Protein AF-A0A0V0J1Z9-F1 (afdb_monomer_lite)

Secondary structure (DSSP, 8-state):
-PPPHHHHHHHHHHHHT-SSPPPHHHHHHH----EEPSS-TTPEE--SSSTHHHHHHHHHHHHHHHHHHHHTT----SS--HHHHHHHHHHHHHHHHTTT-TTPPEEEEEE-----TT-TTS---HHHHHHHHEEEEEESSHHHHHHHHHHTHHHHHSTTHHHHHHHHHHHHH-HHHHHHHTTTT-S-SB-TTT-PBPHHHHHHHHHS---SS---S----SS------------GGGHHHHHHHHTTS--PPP------

InterPro domains:
  IPR025257 Deubiquitinating enzyme MINDY-3/4, conserved domain [PF13898] (29-222)
  IPR025257 Deubiquitinating enzyme MINDY-3/4, conserved domain [SM01174] (13-260)
  IPR039785 Deubiquitinating enzyme MINDY-3/4 [PTHR12473] (8-231)

Radius of gyration: 19.47 Å; chains: 1; bounding box: 66×46×51 Å

pLDDT: mean 78.3, std 22.42, range [27.67, 98.62]

Foldseek 3Di:
DDDDPLVLLCLLCCAAQNNDDFDQVLVQQQQAFFDADPVDLLATDRDDAACCLLRLLLSLLLVLVQVLCVVVVHPRPPDDPSLVSSLSSLLVLLCLQLVVDPFQKFKFKFFQFDPPPPDPPPPDDPSRSRSVRIDMDIDGDSVRSSVVSSVCSVRNRGTCVSVRSLSRSCVSNDVVQLCVQCPPPDSHQADSPPNHGAPQSSCCSLRSHRHNDDDPDDDDDDPDDDDDDDDDDDDPVCSVVVSVVSSPPPPPDDPDPPDD

Structure (mmCIF, N/CA/C/O backbone):
data_AF-A0A0V0J1Z9-F1
#
_entry.id   AF-A0A0V0J1Z9-F1
#
loop_
_atom_site.group_PDB
_atom_site.id
_atom_site.type_symbol
_atom_site.label_atom_id
_atom_site.label_alt_id
_atom_site.label_comp_id
_atom_site.label_asym_id
_atom_site.label_entity_id
_atom_site.label_seq_id
_atom_site.pdbx_PDB_ins_code
_atom_site.Cartn_x
_atom_site.Cartn_y
_atom_site.Cartn_z
_atom_site.occupancy
_atom_site.B_iso_or_equiv
_atom_site.auth_seq_id
_atom_site.auth_comp_id
_atom_site.auth_asym_id
_atom_site.auth_atom_id
_atom_site.pdbx_PDB_model_num
ATOM 1 N N . MET A 1 1 ? -2.769 -19.237 19.719 1.00 37.09 1 MET A N 1
ATOM 2 C CA . MET A 1 1 ? -4.073 -18.545 19.723 1.00 37.09 1 MET A CA 1
ATOM 3 C C . MET A 1 1 ? -4.123 -17.772 18.422 1.00 37.09 1 MET A C 1
ATOM 5 O O . MET A 1 1 ? -3.456 -16.754 18.320 1.00 37.09 1 MET A O 1
ATOM 9 N N . GLU A 1 2 ? -4.751 -18.341 17.395 1.00 49.06 2 GLU A N 1
ATOM 10 C CA . GLU A 1 2 ? -4.859 -17.700 16.080 1.00 49.06 2 GLU A CA 1
ATOM 11 C C . GLU A 1 2 ? -5.760 -16.470 16.215 1.00 49.06 2 GLU A C 1
ATOM 13 O O . GLU A 1 2 ? -6.913 -16.573 16.637 1.00 49.06 2 GLU A O 1
ATOM 18 N N . ILE A 1 3 ? -5.218 -15.286 15.934 1.00 64.75 3 ILE A N 1
ATOM 19 C CA . ILE A 1 3 ? -6.015 -14.063 15.870 1.00 64.75 3 ILE A CA 1
ATOM 20 C C . ILE A 1 3 ? -6.816 -14.136 14.566 1.00 64.75 3 ILE A C 1
ATOM 22 O O . ILE A 1 3 ? -6.236 -14.283 13.493 1.00 64.75 3 ILE A O 1
ATOM 26 N N . SER A 1 4 ? -8.146 -14.045 14.652 1.00 81.81 4 SER A N 1
ATOM 27 C CA . SER A 1 4 ? -9.016 -14.032 13.469 1.00 81.81 4 SER A CA 1
ATOM 28 C C . SER A 1 4 ? -8.632 -12.891 12.518 1.00 81.81 4 SER A C 1
ATOM 30 O O . SER A 1 4 ? -8.384 -11.768 12.966 1.00 81.81 4 SER A O 1
ATOM 32 N N . ALA A 1 5 ? -8.676 -13.141 11.205 1.00 81.19 5 ALA A N 1
ATOM 33 C CA . ALA A 1 5 ? -8.427 -12.131 10.174 1.00 81.19 5 ALA A CA 1
ATOM 34 C C . ALA A 1 5 ? -9.285 -10.864 10.364 1.00 81.19 5 ALA A C 1
ATOM 36 O O . ALA A 1 5 ? -8.814 -9.755 10.130 1.00 81.19 5 ALA A O 1
ATOM 37 N N . SER A 1 6 ? -10.514 -11.006 10.874 1.00 85.38 6 SER A N 1
ATOM 38 C CA . SER A 1 6 ? -11.395 -9.872 11.179 1.00 85.38 6 SER A CA 1
ATOM 39 C C . SER A 1 6 ? -10.838 -8.947 12.268 1.00 85.38 6 SER A C 1
ATOM 41 O O . SER A 1 6 ? -10.970 -7.730 12.169 1.00 85.38 6 SER A O 1
ATOM 43 N N . VAL A 1 7 ? -10.191 -9.507 13.293 1.00 90.19 7 VAL A N 1
ATOM 44 C CA . VAL A 1 7 ? -9.580 -8.742 14.392 1.00 90.19 7 VAL A CA 1
ATOM 45 C C . VAL A 1 7 ? -8.318 -8.034 13.901 1.00 90.19 7 VAL A C 1
ATOM 47 O O . VAL A 1 7 ? -8.108 -6.864 14.213 1.00 90.19 7 VAL A O 1
ATOM 50 N N . LEU A 1 8 ? -7.516 -8.701 13.063 1.00 92.75 8 LEU A N 1
ATOM 51 C CA . LEU A 1 8 ? -6.353 -8.076 12.425 1.00 92.75 8 LEU A CA 1
ATOM 52 C C . LEU A 1 8 ? -6.766 -6.871 11.576 1.00 92.75 8 LEU A C 1
ATOM 54 O O . LEU A 1 8 ? -6.185 -5.798 11.716 1.00 92.75 8 LEU A O 1
ATOM 58 N N . VAL A 1 9 ? -7.811 -7.011 10.756 1.00 94.81 9 VAL A N 1
ATOM 59 C CA . VAL A 1 9 ? -8.329 -5.907 9.934 1.00 94.81 9 VAL A CA 1
ATOM 60 C C . VAL A 1 9 ? -8.828 -4.746 10.798 1.00 94.81 9 VAL A C 1
ATOM 62 O O . VAL A 1 9 ? -8.570 -3.594 10.460 1.00 94.81 9 VAL A O 1
ATOM 65 N N . GLN A 1 10 ? -9.468 -5.005 11.942 1.00 94.31 10 GLN A N 1
ATOM 66 C CA . GLN A 1 10 ? -9.861 -3.944 12.880 1.00 94.31 10 GLN A CA 1
ATOM 67 C C . GLN A 1 10 ? -8.652 -3.183 13.443 1.00 94.31 10 GLN A C 1
ATOM 69 O O . GLN A 1 10 ? -8.675 -1.952 13.490 1.00 94.31 10 GLN A O 1
ATOM 74 N N . HIS A 1 11 ? -7.583 -3.885 13.828 1.00 95.19 11 HIS A N 1
ATOM 75 C CA . HIS A 1 11 ? -6.356 -3.247 14.312 1.00 95.19 11 HIS A CA 1
ATOM 76 C C . HIS A 1 11 ? -5.656 -2.435 13.216 1.00 95.19 11 HIS A C 1
ATOM 78 O O . HIS A 1 11 ? -5.247 -1.302 13.470 1.00 95.19 11 HIS A O 1
ATOM 84 N N . ILE A 1 12 ? -5.574 -2.971 11.992 1.00 96.94 12 ILE A N 1
ATOM 85 C CA . ILE A 1 12 ? -5.038 -2.240 10.835 1.00 96.94 12 ILE A CA 1
ATOM 86 C C . ILE A 1 12 ? -5.874 -0.984 10.585 1.00 96.94 12 ILE A C 1
ATOM 88 O O . ILE A 1 12 ? -5.319 0.106 10.485 1.00 96.94 12 ILE A O 1
ATOM 92 N N . ASN A 1 13 ? -7.204 -1.105 10.553 1.00 97.06 13 ASN A N 1
ATOM 93 C CA . ASN A 1 13 ? -8.100 0.029 10.339 1.00 97.06 13 ASN A CA 1
ATOM 94 C C . ASN A 1 13 ? -7.904 1.114 11.402 1.00 97.06 13 ASN A C 1
ATOM 96 O O . ASN A 1 13 ? -7.812 2.287 11.049 1.00 97.06 13 ASN A O 1
ATOM 100 N N . SER A 1 14 ? -7.765 0.730 12.675 1.00 95.56 14 SER A N 1
ATOM 101 C CA . SER A 1 14 ? -7.499 1.680 13.758 1.00 95.56 14 SER A CA 1
ATOM 102 C C . SER A 1 14 ? -6.188 2.438 13.570 1.00 95.56 14 SER A C 1
ATOM 104 O O . SER A 1 14 ? -6.115 3.606 13.939 1.00 95.56 14 SER A O 1
ATOM 106 N N . LEU A 1 15 ? -5.158 1.787 13.030 1.00 96.38 15 LEU A N 1
ATOM 107 C CA . LEU A 1 15 ? -3.849 2.395 12.797 1.00 96.38 15 LEU A CA 1
ATOM 108 C C . LEU A 1 15 ? -3.839 3.274 11.540 1.00 96.38 15 LEU A C 1
ATOM 110 O O . LEU A 1 15 ? -3.191 4.318 11.506 1.00 96.38 15 LEU A O 1
ATOM 114 N N . VAL A 1 16 ? -4.555 2.856 10.497 1.00 97.50 16 VAL A N 1
ATOM 115 C CA . VAL A 1 16 ? -4.600 3.552 9.209 1.00 97.50 16 VAL A CA 1
ATOM 116 C C . VAL A 1 16 ? -5.538 4.756 9.266 1.00 97.50 16 VAL A C 1
ATOM 118 O O . VAL A 1 16 ? -5.126 5.858 8.913 1.00 97.50 16 VAL A O 1
ATOM 121 N N . TRP A 1 17 ? -6.768 4.555 9.737 1.00 96.62 17 TRP A N 1
ATOM 122 C CA . TRP A 1 17 ? -7.870 5.521 9.648 1.00 96.62 17 TRP A CA 1
ATOM 123 C C . TRP A 1 17 ? -8.290 6.115 10.997 1.00 96.62 17 TRP A C 1
ATOM 125 O O . TRP A 1 17 ? -9.019 7.105 11.024 1.00 96.62 17 TRP A O 1
ATOM 135 N N . GLY A 1 18 ? -7.853 5.523 12.112 1.00 94.00 18 GLY A N 1
ATOM 136 C CA . GLY A 1 18 ? -8.346 5.844 13.452 1.00 94.00 18 GLY A CA 1
ATOM 137 C C . GLY A 1 18 ? -9.512 4.950 13.885 1.00 94.00 18 GLY A C 1
ATOM 138 O O . GLY A 1 18 ? -9.887 3.998 13.208 1.00 94.00 18 GLY A O 1
ATOM 139 N N . THR A 1 19 ? -10.095 5.238 15.049 1.00 88.06 19 THR A N 1
ATOM 140 C CA . THR A 1 19 ? -11.107 4.375 15.694 1.00 88.06 19 THR A CA 1
ATOM 141 C C . THR A 1 19 ? -12.488 4.388 15.027 1.00 88.06 19 THR A C 1
ATOM 143 O O . THR A 1 19 ? -13.355 3.607 15.417 1.00 88.06 19 THR A O 1
ATOM 146 N N . GLY A 1 20 ? -12.713 5.265 14.047 1.00 88.12 20 GLY A N 1
ATOM 147 C CA . GLY A 1 20 ? -13.983 5.417 13.337 1.00 88.12 20 GLY A CA 1
ATOM 148 C C . GLY A 1 20 ? -13.899 5.038 11.860 1.00 88.12 20 GLY A C 1
ATOM 149 O O . GLY A 1 20 ? -12.823 4.821 11.308 1.00 88.12 20 GLY A O 1
ATOM 150 N N . THR A 1 21 ? -15.057 4.995 11.199 1.00 91.81 21 THR A N 1
ATOM 151 C CA . THR A 1 21 ? -15.126 4.880 9.738 1.00 91.81 21 THR A CA 1
ATOM 152 C C . THR A 1 21 ? -14.483 6.119 9.101 1.00 91.81 21 THR A C 1
ATOM 154 O O . THR A 1 21 ? -14.838 7.238 9.488 1.00 91.81 21 THR A O 1
ATOM 157 N N . PRO A 1 22 ? -13.552 5.962 8.141 1.00 95.75 22 PRO A N 1
ATOM 158 C CA . PRO A 1 22 ? -12.959 7.101 7.457 1.00 95.75 22 PRO A CA 1
ATOM 159 C C . PRO A 1 22 ? -14.021 7.875 6.680 1.00 95.75 22 PRO A C 1
ATOM 161 O O . PRO A 1 22 ? -15.013 7.313 6.214 1.00 95.75 22 PRO A O 1
ATOM 164 N N . ARG A 1 23 ? -13.785 9.174 6.485 1.00 95.56 23 ARG A N 1
ATOM 165 C CA . ARG A 1 23 ? -14.616 9.964 5.575 1.00 95.56 23 ARG A CA 1
ATOM 166 C C . ARG A 1 23 ? -14.561 9.365 4.171 1.00 95.56 23 ARG A C 1
ATOM 168 O O . ARG A 1 23 ? -13.476 9.052 3.680 1.00 95.56 23 ARG A O 1
ATOM 175 N N . GLU A 1 24 ? -15.714 9.260 3.519 1.00 95.31 24 GLU A N 1
ATOM 176 C CA . GLU A 1 24 ? -15.828 8.616 2.206 1.00 95.31 24 GLU A CA 1
ATOM 177 C C . GLU A 1 24 ? -14.954 9.286 1.140 1.00 95.31 24 GLU A C 1
ATOM 179 O O . GLU A 1 24 ? -14.330 8.593 0.343 1.00 95.31 24 GLU A O 1
ATOM 184 N N . ASP A 1 25 ? -14.829 10.618 1.167 1.00 95.19 25 ASP A N 1
ATOM 185 C CA . ASP A 1 25 ? -13.985 11.362 0.228 1.00 95.19 25 ASP A CA 1
ATOM 186 C C . ASP A 1 25 ? -12.492 11.059 0.412 1.00 95.19 25 ASP A C 1
ATOM 188 O O . ASP A 1 25 ? -11.752 10.949 -0.565 1.00 95.19 25 ASP A O 1
ATOM 192 N N . ILE A 1 26 ? -12.042 10.883 1.657 1.00 96.44 26 ILE A N 1
ATOM 193 C CA . ILE A 1 26 ? -10.667 10.474 1.961 1.00 96.44 26 ILE A CA 1
ATOM 194 C C . ILE A 1 26 ? -10.455 9.017 1.560 1.00 96.44 26 ILE A C 1
ATOM 196 O O . ILE A 1 26 ? -9.464 8.712 0.902 1.00 96.44 26 ILE A O 1
ATOM 200 N N . PHE A 1 27 ? -11.380 8.128 1.912 1.00 97.50 27 PHE A N 1
ATOM 201 C CA . PHE A 1 27 ? -11.282 6.714 1.570 1.00 97.50 27 PHE A CA 1
ATOM 202 C C . PHE A 1 27 ? -11.214 6.500 0.050 1.00 97.50 27 PHE A C 1
ATOM 204 O O . PHE A 1 27 ? -10.306 5.821 -0.434 1.00 97.50 27 PHE A O 1
ATOM 211 N N . ALA A 1 28 ? -12.088 7.159 -0.717 1.00 96.19 28 ALA A N 1
ATOM 212 C CA . ALA A 1 28 ? -12.133 7.069 -2.177 1.00 96.1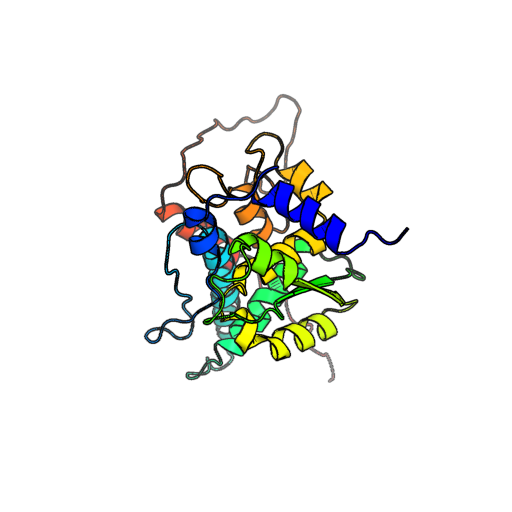9 28 ALA A CA 1
ATOM 213 C C . ALA A 1 28 ? -10.791 7.430 -2.839 1.00 96.19 28 ALA A C 1
ATOM 215 O O . ALA A 1 28 ? -10.368 6.767 -3.784 1.00 96.19 28 ALA A O 1
ATOM 216 N N . ARG A 1 29 ? -10.070 8.424 -2.302 1.00 95.44 29 ARG A N 1
ATOM 217 C CA . ARG A 1 29 ? -8.749 8.841 -2.808 1.00 95.44 29 ARG A CA 1
ATOM 218 C C . ARG A 1 29 ? -7.683 7.746 -2.707 1.00 95.44 29 ARG A C 1
ATOM 220 O O . ARG A 1 29 ? -6.748 7.708 -3.502 1.00 95.44 29 ARG A O 1
ATOM 227 N N . TRP A 1 30 ? -7.822 6.847 -1.738 1.00 97.38 30 TRP A N 1
ATOM 228 C CA . TRP A 1 30 ? -6.910 5.724 -1.517 1.00 97.38 30 TRP A CA 1
ATOM 229 C C . TRP A 1 30 ? -7.345 4.438 -2.228 1.00 97.38 30 TRP A C 1
ATOM 231 O O . TRP A 1 30 ? -6.575 3.485 -2.276 1.00 97.38 30 TRP A O 1
ATOM 241 N N . CYS A 1 31 ? -8.536 4.410 -2.830 1.00 96.69 31 CYS A N 1
ATOM 242 C CA . CYS A 1 31 ? -9.069 3.233 -3.517 1.00 96.69 31 CYS A CA 1
ATOM 243 C C . CYS A 1 31 ? -8.440 2.974 -4.894 1.00 96.69 31 CYS A C 1
ATOM 245 O O . CYS A 1 31 ? -8.826 2.007 -5.541 1.00 96.69 31 CYS A O 1
ATOM 247 N N . GLN A 1 32 ? -7.497 3.793 -5.373 1.00 94.19 32 GLN A N 1
ATOM 248 C CA . GLN A 1 32 ? -6.809 3.517 -6.638 1.00 94.19 32 GLN A CA 1
ATOM 249 C C . GLN A 1 32 ? -5.893 2.282 -6.545 1.00 94.19 32 GLN A C 1
ATOM 251 O O . GLN A 1 32 ? -5.420 1.914 -5.473 1.00 94.19 32 GLN A O 1
ATOM 256 N N . GLY A 1 33 ? -5.615 1.660 -7.689 1.00 96.31 33 GLY A N 1
ATOM 257 C CA . GLY A 1 33 ? -4.543 0.675 -7.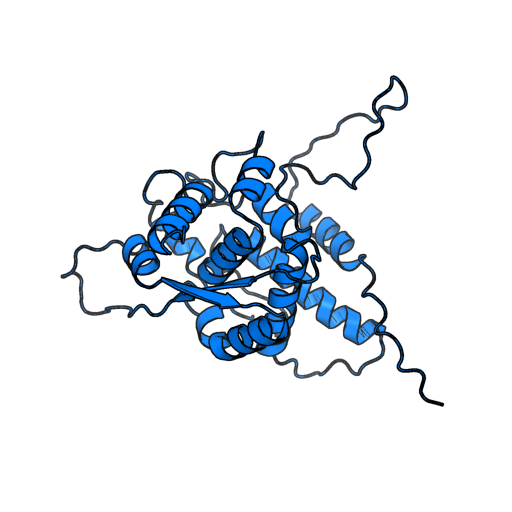830 1.00 96.31 33 GLY A CA 1
ATOM 258 C C . GLY A 1 33 ? -3.227 1.310 -8.272 1.00 96.31 33 GLY A C 1
ATOM 259 O O . GLY A 1 33 ? -3.104 2.536 -8.389 1.00 96.31 33 GLY A O 1
ATOM 260 N N . PHE A 1 34 ? -2.247 0.464 -8.578 1.00 96.56 34 PHE A N 1
ATOM 261 C CA . PHE A 1 34 ? -1.013 0.883 -9.245 1.00 96.56 34 PHE A CA 1
ATOM 262 C C . PHE A 1 34 ? -1.229 0.946 -10.758 1.00 96.56 34 PHE A C 1
ATOM 264 O O . PHE A 1 34 ? -1.134 -0.060 -11.455 1.00 96.56 34 PHE A O 1
ATOM 271 N N . ARG A 1 35 ? -1.546 2.133 -11.281 1.00 92.31 35 ARG A N 1
ATOM 272 C CA . ARG A 1 35 ? -1.714 2.352 -12.724 1.00 92.31 35 ARG A CA 1
ATOM 273 C C . ARG A 1 35 ? -0.463 2.968 -13.327 1.00 92.31 35 ARG A C 1
ATOM 275 O O . ARG A 1 35 ? 0.064 3.927 -12.776 1.00 92.31 35 ARG A O 1
ATOM 282 N N . PHE A 1 36 ? -0.022 2.444 -14.463 1.00 89.56 36 PHE A N 1
ATOM 283 C CA . PHE A 1 36 ? 1.093 3.007 -15.219 1.00 89.56 36 PHE A CA 1
ATOM 284 C C . PHE A 1 36 ? 0.623 4.069 -16.213 1.00 89.56 36 PHE A C 1
ATOM 286 O O . PHE A 1 36 ? -0.491 4.011 -16.736 1.00 89.56 36 PHE A O 1
ATOM 293 N N . SER A 1 37 ? 1.498 5.033 -16.480 1.00 87.12 37 SER A N 1
ATOM 294 C CA . SER A 1 37 ? 1.303 6.056 -17.500 1.00 87.12 37 SER A CA 1
ATOM 295 C C . SER A 1 37 ? 1.390 5.452 -18.896 1.00 87.12 37 SER A C 1
ATOM 297 O O . SER A 1 37 ? 2.315 4.705 -19.206 1.00 87.12 37 SER A O 1
ATOM 299 N N . SER A 1 38 ? 0.488 5.862 -19.788 1.00 83.69 38 SER A N 1
ATOM 300 C CA . SER A 1 38 ? 0.564 5.507 -21.210 1.00 83.69 38 SER A CA 1
ATOM 301 C C . SER A 1 38 ? 1.728 6.184 -21.945 1.00 83.69 38 SER A C 1
ATOM 303 O O . SER A 1 38 ? 2.024 5.819 -23.077 1.00 83.69 38 SER A O 1
ATOM 305 N N . LEU A 1 39 ? 2.344 7.209 -21.343 1.00 81.25 39 LEU A N 1
ATOM 306 C CA . LEU A 1 39 ? 3.440 7.982 -21.941 1.00 81.25 39 LEU A CA 1
ATOM 307 C C . LEU A 1 39 ? 4.825 7.526 -21.471 1.00 81.25 39 LEU A C 1
ATOM 309 O O . LEU A 1 39 ? 5.806 7.767 -22.163 1.00 81.25 39 LEU A O 1
ATOM 313 N N . GLU A 1 40 ? 4.905 6.913 -20.291 1.00 83.56 40 GLU A N 1
ATOM 314 C CA . GLU A 1 40 ? 6.152 6.463 -19.673 1.00 83.56 40 GLU A CA 1
ATOM 315 C C . GLU A 1 40 ? 5.871 5.139 -18.938 1.00 83.56 40 GLU A C 1
ATOM 317 O O . GLU A 1 40 ? 5.343 5.173 -17.824 1.00 83.56 40 GLU A O 1
ATOM 322 N N . PRO A 1 41 ? 6.194 3.976 -19.539 1.00 82.81 41 PRO A N 1
ATOM 323 C CA . PRO A 1 41 ? 5.850 2.649 -19.008 1.00 82.81 41 PRO A CA 1
ATOM 324 C C . PRO A 1 41 ? 6.479 2.306 -17.652 1.00 82.81 41 PRO A C 1
ATOM 326 O O . PRO A 1 41 ? 6.107 1.309 -17.035 1.00 82.81 41 PRO A O 1
ATOM 329 N N . THR A 1 42 ? 7.430 3.115 -17.177 1.00 85.75 42 THR A N 1
ATOM 330 C CA . THR A 1 42 ? 8.047 2.985 -15.849 1.00 85.75 42 THR A CA 1
ATOM 331 C C . THR A 1 42 ? 7.442 3.925 -14.801 1.00 85.75 42 THR A C 1
ATOM 333 O O . THR A 1 42 ? 7.815 3.855 -13.628 1.00 85.75 42 THR A O 1
ATOM 336 N N . ALA A 1 43 ? 6.514 4.806 -15.191 1.00 88.06 43 ALA A N 1
ATOM 337 C CA . ALA A 1 43 ? 5.916 5.808 -14.315 1.00 88.06 43 ALA A CA 1
ATOM 338 C C . ALA A 1 43 ? 4.521 5.395 -13.832 1.00 88.06 43 ALA A C 1
ATOM 340 O O . ALA A 1 43 ? 3.622 5.131 -14.629 1.00 88.06 43 ALA A O 1
ATOM 341 N N . LEU A 1 44 ? 4.323 5.426 -12.518 1.00 90.94 44 LEU A N 1
ATOM 342 C CA . LEU A 1 44 ? 3.036 5.272 -11.859 1.00 90.94 44 LEU A CA 1
ATOM 343 C C . LEU A 1 44 ? 2.250 6.586 -11.871 1.00 90.94 44 LEU A C 1
ATOM 345 O O . LEU A 1 44 ? 2.785 7.672 -11.635 1.00 90.94 44 LEU A O 1
ATOM 349 N N . CYS A 1 45 ? 0.947 6.472 -12.093 1.00 90.44 45 CYS A N 1
ATOM 350 C CA . CYS A 1 45 ? -0.003 7.566 -12.026 1.00 90.44 45 CYS A CA 1
ATOM 351 C C . CYS A 1 45 ? -0.612 7.681 -10.627 1.00 90.44 45 CYS A C 1
ATOM 353 O O . CYS A 1 45 ? -1.017 6.700 -10.000 1.00 90.44 45 CYS A O 1
ATOM 355 N N . GLN A 1 46 ? -0.741 8.922 -10.172 1.00 88.06 46 GLN A N 1
ATOM 356 C CA . GLN A 1 46 ? -1.547 9.274 -9.017 1.00 88.06 46 GLN A CA 1
ATOM 357 C C . GLN A 1 46 ? -2.761 10.063 -9.499 1.00 88.06 46 GLN A C 1
ATOM 359 O O . GLN A 1 46 ? -2.608 11.081 -10.172 1.00 88.06 46 GLN A O 1
ATOM 364 N N . GLU A 1 47 ? -3.957 9.606 -9.146 1.00 86.75 47 GLU A N 1
ATOM 365 C CA . GLU A 1 47 ? -5.203 10.214 -9.625 1.00 86.75 47 GLU A CA 1
ATOM 366 C C . GLU A 1 47 ? -5.683 11.330 -8.715 1.00 86.75 47 GLU A C 1
ATOM 368 O O . GLU A 1 47 ? -6.183 12.358 -9.167 1.00 86.75 47 GLU A O 1
ATOM 373 N N . THR A 1 48 ? -5.511 11.131 -7.412 1.00 85.06 48 THR A N 1
ATOM 374 C CA . THR A 1 48 ? -5.958 12.065 -6.385 1.00 85.06 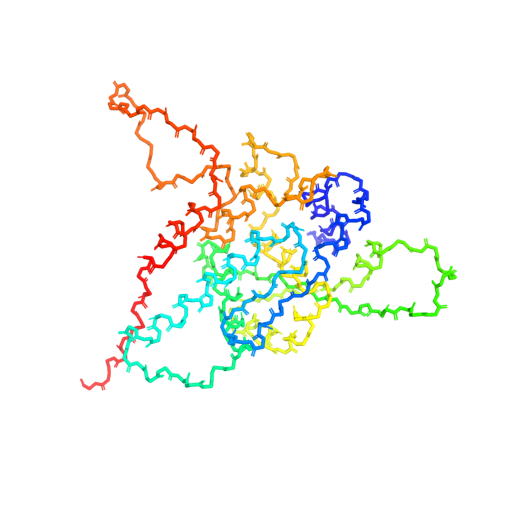48 THR A CA 1
ATOM 375 C C . THR A 1 48 ? -4.887 12.229 -5.316 1.00 85.06 48 THR A C 1
ATOM 377 O O . THR A 1 48 ? -3.976 11.413 -5.184 1.00 85.06 48 THR A O 1
ATOM 380 N N . SER A 1 49 ? -4.931 13.319 -4.551 1.00 85.31 49 SER A N 1
ATOM 381 C CA . SER A 1 49 ? -4.013 13.523 -3.422 1.00 85.31 49 SER A CA 1
ATOM 382 C C . SER A 1 49 ? -4.195 12.424 -2.362 1.00 85.31 49 SER A C 1
ATOM 384 O O . SER A 1 49 ? -5.272 11.861 -2.240 1.00 85.31 49 SER A O 1
ATOM 386 N N . GLY A 1 50 ? -3.202 12.139 -1.516 1.00 88.94 50 GLY A N 1
ATOM 387 C CA . GLY A 1 50 ? -3.344 11.173 -0.409 1.00 88.94 50 GLY A CA 1
ATOM 388 C C . GLY A 1 50 ? -2.332 10.032 -0.458 1.00 88.94 50 GLY A C 1
ATOM 389 O O . GLY A 1 50 ? -1.354 10.102 0.288 1.00 88.94 50 GLY A O 1
ATOM 390 N N . PRO A 1 51 ? -2.478 9.048 -1.367 1.00 92.38 51 PRO A N 1
ATOM 391 C CA . PRO A 1 51 ? -1.605 7.872 -1.437 1.00 92.38 51 PRO A CA 1
ATOM 392 C C . PRO A 1 51 ? -0.202 8.155 -2.007 1.00 92.38 51 PRO A C 1
ATOM 394 O O . PRO A 1 51 ? 0.544 7.226 -2.315 1.00 92.38 51 PRO A O 1
ATOM 397 N N . CYS A 1 52 ? 0.190 9.427 -2.148 1.00 89.00 52 CYS A N 1
ATOM 398 C CA . CYS A 1 52 ? 1.452 9.835 -2.767 1.00 89.00 52 CYS A CA 1
ATOM 399 C C . CYS A 1 52 ? 2.681 9.202 -2.108 1.00 89.00 52 CYS A C 1
ATOM 401 O O . CYS A 1 52 ? 3.628 8.875 -2.812 1.00 89.00 52 CYS A O 1
ATOM 403 N N . ALA A 1 53 ? 2.669 8.990 -0.788 1.00 89.69 53 ALA A N 1
ATOM 404 C CA . ALA A 1 53 ? 3.771 8.334 -0.090 1.00 89.69 53 ALA A CA 1
ATOM 405 C C . ALA A 1 53 ? 3.968 6.885 -0.557 1.00 89.69 53 ALA A C 1
ATOM 407 O O . ALA A 1 53 ? 5.098 6.471 -0.806 1.00 89.69 53 ALA A O 1
ATOM 408 N N . VAL A 1 54 ? 2.870 6.140 -0.727 1.00 95.81 54 VAL A N 1
ATOM 409 C CA . VAL A 1 54 ? 2.906 4.749 -1.196 1.00 95.81 54 VAL A CA 1
ATOM 410 C C . VAL A 1 54 ? 3.360 4.696 -2.649 1.00 95.81 54 VAL A C 1
ATOM 412 O O . VAL A 1 54 ? 4.296 3.975 -2.980 1.00 95.81 54 VAL A O 1
ATOM 415 N N . ILE A 1 55 ? 2.758 5.524 -3.506 1.00 93.75 55 ILE A N 1
ATOM 416 C CA . ILE A 1 55 ? 3.094 5.587 -4.934 1.00 93.75 55 ILE A CA 1
ATOM 417 C C . ILE A 1 55 ? 4.554 6.002 -5.129 1.00 93.75 55 ILE A C 1
ATOM 419 O O . ILE A 1 55 ? 5.260 5.386 -5.918 1.00 93.75 55 ILE A O 1
ATOM 423 N N . ALA A 1 56 ? 5.034 7.006 -4.391 1.00 91.12 56 ALA A N 1
ATOM 424 C CA . ALA A 1 56 ? 6.414 7.469 -4.487 1.00 91.12 56 ALA A CA 1
ATOM 425 C C . ALA A 1 56 ? 7.422 6.405 -4.031 1.00 91.12 56 ALA A C 1
ATOM 427 O O . ALA A 1 56 ? 8.474 6.274 -4.657 1.00 91.12 56 ALA A O 1
ATOM 428 N N . ALA A 1 57 ? 7.115 5.641 -2.977 1.00 93.88 57 ALA A N 1
ATOM 429 C CA . ALA A 1 57 ? 7.976 4.555 -2.516 1.00 93.88 57 ALA A CA 1
ATOM 430 C C . ALA A 1 57 ? 8.076 3.432 -3.562 1.00 93.88 57 ALA A C 1
ATOM 432 O O . ALA A 1 57 ? 9.183 3.036 -3.928 1.00 93.88 57 ALA A O 1
ATOM 433 N N . VAL A 1 58 ? 6.942 2.992 -4.118 1.00 96.12 58 VAL A N 1
ATOM 434 C CA . VAL A 1 58 ? 6.924 1.976 -5.186 1.00 96.12 58 VAL A CA 1
ATOM 435 C C . VAL A 1 58 ? 7.606 2.498 -6.453 1.00 96.12 58 VAL A C 1
ATOM 437 O O . VAL A 1 58 ? 8.428 1.803 -7.040 1.00 96.12 58 VAL A O 1
ATOM 440 N N . GLN A 1 59 ? 7.367 3.754 -6.837 1.00 93.81 59 GLN A N 1
ATOM 441 C CA . GLN A 1 59 ? 8.038 4.391 -7.972 1.00 93.81 59 GLN A CA 1
ATOM 442 C C . GLN A 1 59 ? 9.565 4.426 -7.810 1.00 93.81 59 GLN A C 1
ATOM 444 O O . GLN A 1 59 ? 10.300 4.296 -8.793 1.00 93.81 59 GLN A O 1
ATOM 449 N N . ALA A 1 60 ? 10.054 4.624 -6.583 1.00 88.56 60 ALA A N 1
ATOM 450 C CA . ALA A 1 60 ? 11.481 4.603 -6.283 1.00 88.56 60 ALA A CA 1
ATOM 451 C C . ALA A 1 60 ? 12.081 3.205 -6.417 1.00 88.56 60 ALA A C 1
ATOM 453 O O . ALA A 1 60 ? 13.181 3.080 -6.958 1.00 88.56 60 ALA A O 1
ATOM 454 N N . ALA A 1 61 ? 11.349 2.172 -5.999 1.00 90.31 61 ALA A N 1
ATOM 455 C CA . ALA A 1 61 ? 11.746 0.786 -6.209 1.00 90.31 61 ALA A CA 1
ATOM 456 C C . ALA A 1 61 ? 11.785 0.418 -7.703 1.00 90.31 61 ALA A C 1
ATOM 458 O O . ALA A 1 61 ? 12.806 -0.088 -8.167 1.00 90.31 61 ALA A O 1
ATOM 459 N N . ILE A 1 62 ? 10.774 0.819 -8.486 1.00 90.38 62 ILE A N 1
ATOM 460 C CA . ILE A 1 62 ? 10.749 0.612 -9.949 1.00 90.38 62 ILE A CA 1
ATOM 461 C C . ILE A 1 62 ? 11.989 1.226 -10.602 1.00 90.38 62 ILE A C 1
ATOM 463 O O . ILE A 1 62 ? 12.683 0.593 -11.397 1.00 90.38 62 ILE A O 1
ATOM 467 N N . LEU A 1 63 ? 12.296 2.477 -10.262 1.00 88.50 63 LEU A N 1
ATOM 468 C CA . LEU A 1 63 ? 13.422 3.182 -10.867 1.00 88.50 63 LEU A CA 1
ATOM 469 C C . LEU A 1 63 ? 14.773 2.617 -10.425 1.00 88.50 63 LEU A C 1
ATOM 471 O O . LEU A 1 63 ? 15.708 2.614 -11.226 1.00 88.50 63 LEU A O 1
ATOM 475 N N . ARG A 1 64 ? 14.892 2.102 -9.198 1.00 84.69 64 ARG A N 1
ATOM 476 C CA . ARG A 1 64 ? 16.088 1.365 -8.780 1.00 84.69 64 ARG A CA 1
ATOM 477 C C . ARG A 1 64 ? 16.269 0.095 -9.605 1.00 84.69 64 ARG A C 1
ATOM 479 O O . ARG A 1 64 ? 17.382 -0.120 -10.078 1.00 84.69 64 ARG A O 1
ATOM 486 N N . GLU A 1 65 ? 15.216 -0.688 -9.821 1.00 83.50 65 GLU A N 1
ATOM 487 C CA . GLU A 1 65 ? 15.283 -1.918 -10.621 1.00 83.50 65 GLU A CA 1
ATOM 488 C C . GLU A 1 65 ? 15.771 -1.618 -12.049 1.00 83.50 65 GLU A C 1
ATOM 490 O O . GLU A 1 65 ? 16.762 -2.183 -12.525 1.00 83.50 65 GLU A O 1
ATOM 495 N N . VAL A 1 66 ? 15.172 -0.613 -12.696 1.00 82.75 66 VAL A N 1
ATOM 496 C CA . VAL A 1 66 ? 15.582 -0.145 -14.031 1.00 82.75 66 VAL A CA 1
ATOM 497 C C . VAL A 1 66 ? 17.049 0.317 -14.048 1.00 82.75 66 VAL A C 1
ATOM 499 O O . VAL A 1 66 ? 17.816 -0.028 -14.954 1.00 82.75 66 VAL A O 1
ATOM 502 N N . LEU A 1 67 ? 17.476 1.091 -13.045 1.00 81.75 67 LEU A N 1
ATOM 503 C CA . LEU A 1 67 ? 18.843 1.616 -12.967 1.00 81.75 67 LEU A CA 1
ATOM 504 C C . LEU A 1 67 ? 19.882 0.541 -12.627 1.00 81.75 67 LEU A C 1
ATOM 506 O O . LEU A 1 67 ? 21.005 0.609 -13.136 1.00 81.75 67 LEU A O 1
ATOM 510 N N . CYS A 1 68 ? 19.544 -0.454 -11.808 1.00 77.81 68 CYS A N 1
ATOM 511 C CA . CYS A 1 68 ? 20.460 -1.542 -11.480 1.00 77.81 68 CYS A CA 1
ATOM 512 C C . CYS A 1 68 ? 20.701 -2.453 -12.680 1.00 77.81 68 CYS A C 1
ATOM 514 O O . CYS A 1 68 ? 21.869 -2.734 -12.959 1.00 77.81 68 CYS A O 1
ATOM 516 N N . ARG A 1 69 ? 19.670 -2.771 -13.479 1.00 74.25 69 ARG A N 1
ATOM 517 C CA . ARG A 1 69 ? 19.839 -3.453 -14.781 1.00 74.25 69 ARG A CA 1
ATOM 518 C C . ARG A 1 69 ? 20.797 -2.689 -15.704 1.00 74.25 69 ARG A C 1
ATOM 520 O O . ARG A 1 69 ? 21.714 -3.280 -16.274 1.00 74.25 69 ARG A O 1
ATOM 527 N N . ARG A 1 70 ? 20.677 -1.356 -15.773 1.00 65.62 70 ARG A N 1
ATOM 528 C CA . ARG A 1 70 ? 21.614 -0.502 -16.531 1.00 65.62 70 ARG A CA 1
ATOM 529 C C . ARG A 1 70 ? 23.046 -0.581 -15.995 1.00 65.62 70 ARG A C 1
ATOM 531 O O . ARG A 1 70 ? 23.992 -0.619 -16.780 1.00 65.62 70 ARG A O 1
ATOM 538 N N . ARG A 1 71 ? 23.227 -0.583 -14.671 1.00 65.75 71 ARG A N 1
ATOM 539 C CA . ARG A 1 71 ? 24.552 -0.606 -14.026 1.00 65.75 71 ARG A CA 1
ATOM 540 C C . ARG A 1 71 ? 25.307 -1.906 -14.287 1.00 65.75 71 ARG A C 1
ATOM 542 O O . ARG A 1 71 ? 26.524 -1.864 -14.439 1.00 65.75 71 ARG A O 1
ATOM 549 N N . VAL A 1 72 ? 24.601 -3.033 -14.360 1.00 67.06 72 VAL A N 1
ATOM 550 C CA . VAL A 1 72 ? 25.195 -4.338 -14.697 1.00 67.06 72 VAL A CA 1
ATOM 551 C C . VAL A 1 72 ? 25.387 -4.543 -16.206 1.00 67.06 72 VAL A C 1
ATOM 553 O O . VAL A 1 72 ? 25.777 -5.625 -16.630 1.00 67.06 72 VAL A O 1
ATOM 556 N N . GLY A 1 73 ? 25.151 -3.510 -17.026 1.00 60.25 73 GLY A N 1
ATOM 557 C CA . GLY A 1 73 ? 25.357 -3.565 -18.473 1.00 60.25 73 GLY A CA 1
ATOM 558 C C . GLY A 1 73 ? 24.377 -4.483 -19.203 1.00 60.25 73 GLY A C 1
ATOM 559 O O . GLY A 1 73 ? 24.633 -4.840 -20.352 1.00 60.25 73 GLY A O 1
ATOM 560 N N . LEU A 1 74 ? 23.268 -4.867 -18.560 1.00 61.38 74 LEU A N 1
ATOM 561 C CA . LEU A 1 74 ? 22.202 -5.583 -19.246 1.00 61.38 74 LEU A CA 1
ATOM 562 C C . LEU A 1 74 ? 21.553 -4.628 -20.259 1.00 61.38 74 LEU A C 1
ATOM 564 O O . LEU A 1 74 ? 21.358 -3.448 -19.937 1.00 61.38 74 LEU A O 1
ATOM 568 N N . PRO A 1 75 ? 21.223 -5.098 -21.478 1.00 58.75 75 PRO A N 1
ATOM 569 C CA . PRO A 1 75 ? 20.421 -4.319 -22.408 1.00 58.75 75 PRO A CA 1
ATOM 570 C C . PRO A 1 75 ? 19.160 -3.865 -21.679 1.00 58.75 75 PRO A C 1
ATOM 572 O O . PRO A 1 75 ? 18.443 -4.700 -21.135 1.00 58.75 75 PRO A O 1
ATOM 575 N N . ILE A 1 76 ? 18.919 -2.554 -21.624 1.00 56.81 76 ILE A N 1
ATOM 576 C CA . ILE A 1 76 ? 17.651 -2.017 -21.130 1.00 56.81 76 ILE A CA 1
ATOM 577 C C . ILE A 1 76 ? 16.600 -2.518 -22.125 1.00 56.81 76 ILE A C 1
ATOM 579 O O . ILE A 1 76 ? 16.677 -2.111 -23.290 1.00 56.81 76 ILE A O 1
ATOM 583 N N . PRO A 1 77 ? 15.677 -3.413 -21.734 1.00 56.91 77 PRO A N 1
ATOM 584 C CA . PRO A 1 77 ? 14.600 -3.809 -22.625 1.00 56.91 77 PRO A CA 1
ATOM 585 C C . PRO A 1 77 ? 13.850 -2.537 -23.029 1.00 56.91 77 PRO A C 1
ATOM 587 O O . PRO A 1 77 ? 13.425 -1.774 -22.165 1.00 56.91 77 PRO A O 1
ATOM 590 N N . THR A 1 78 ? 13.733 -2.255 -24.328 1.00 57.16 78 THR A N 1
ATOM 591 C CA . THR A 1 78 ? 12.904 -1.128 -24.797 1.00 57.16 78 THR A CA 1
ATOM 592 C C . THR A 1 78 ? 11.423 -1.351 -24.493 1.00 57.16 78 THR A C 1
ATOM 594 O O . THR A 1 78 ? 10.678 -0.381 -24.402 1.00 57.16 78 THR A O 1
ATOM 597 N N . ASP A 1 79 ? 11.050 -2.607 -24.239 1.00 62.88 79 ASP A N 1
ATOM 598 C CA . ASP A 1 79 ? 9.732 -3.051 -23.809 1.00 62.88 79 ASP A CA 1
ATOM 599 C C . ASP A 1 79 ? 9.853 -3.643 -22.395 1.00 62.88 79 ASP A C 1
ATOM 601 O O . ASP A 1 79 ? 10.074 -4.842 -22.221 1.00 62.88 79 ASP A O 1
ATOM 605 N N . PHE A 1 80 ? 9.794 -2.804 -21.360 1.00 66.12 80 PHE A N 1
ATOM 606 C CA . PHE A 1 80 ? 9.630 -3.319 -20.001 1.00 66.12 80 PHE A CA 1
ATOM 607 C C . PHE A 1 80 ? 8.199 -3.820 -19.820 1.00 66.12 80 PHE A C 1
ATOM 609 O O . PHE A 1 80 ? 7.251 -3.078 -20.083 1.00 66.12 80 PHE A O 1
ATOM 616 N N . ASP A 1 81 ? 8.038 -5.036 -19.301 1.00 85.25 81 ASP A N 1
ATOM 617 C CA . ASP A 1 81 ? 6.760 -5.434 -18.723 1.00 85.25 81 ASP A CA 1
ATOM 618 C C . ASP A 1 81 ? 6.571 -4.651 -17.413 1.00 85.25 81 ASP A C 1
ATOM 620 O O . ASP A 1 81 ? 7.223 -4.913 -16.397 1.00 85.25 81 ASP A O 1
ATOM 624 N N . SER A 1 82 ? 5.707 -3.632 -17.448 1.00 87.81 82 SER A N 1
ATOM 625 C CA . SER A 1 82 ? 5.374 -2.813 -16.278 1.00 87.81 82 SER A CA 1
ATOM 626 C C . SER A 1 82 ? 4.842 -3.658 -15.114 1.00 87.81 82 SER A C 1
ATOM 628 O O . SER A 1 82 ? 5.056 -3.307 -13.954 1.00 87.81 82 SER A O 1
ATOM 630 N N . GLY A 1 83 ? 4.187 -4.785 -15.405 1.00 91.50 83 GLY A N 1
ATOM 631 C CA . GLY A 1 83 ? 3.741 -5.751 -14.411 1.00 91.50 83 GLY A CA 1
ATOM 632 C C . GLY A 1 83 ? 4.910 -6.450 -13.719 1.00 91.50 83 GLY A C 1
ATOM 633 O O . GLY A 1 83 ? 4.927 -6.518 -12.493 1.00 91.50 83 GLY A O 1
ATOM 634 N N . GLU A 1 84 ? 5.922 -6.896 -14.468 1.00 90.19 84 GLU A N 1
ATOM 635 C CA . GLU A 1 84 ? 7.148 -7.482 -13.896 1.00 90.19 84 GLU A CA 1
ATOM 636 C C . GLU A 1 84 ? 7.891 -6.467 -13.015 1.00 90.19 84 GLU A C 1
ATOM 638 O O . GLU A 1 84 ? 8.252 -6.775 -11.879 1.00 90.19 84 GLU A O 1
ATOM 643 N N . LEU A 1 85 ? 8.062 -5.228 -13.496 1.00 90.56 85 LEU A N 1
ATOM 644 C CA . LEU A 1 85 ? 8.682 -4.158 -12.706 1.00 90.56 85 LEU A CA 1
ATOM 645 C C . LEU A 1 85 ? 7.910 -3.885 -11.415 1.00 90.56 85 LEU A C 1
ATOM 647 O O . LEU A 1 85 ? 8.523 -3.688 -10.364 1.00 90.56 85 LEU A O 1
ATOM 651 N N . LEU A 1 86 ? 6.576 -3.883 -11.480 1.00 95.12 86 LEU A N 1
ATOM 652 C CA . LEU A 1 86 ? 5.734 -3.721 -10.303 1.00 95.12 86 LEU A CA 1
ATOM 653 C C . LEU A 1 86 ? 5.951 -4.873 -9.319 1.00 95.12 86 LEU A C 1
ATOM 655 O O . LEU A 1 86 ? 6.211 -4.605 -8.152 1.00 95.12 86 LEU A O 1
ATOM 659 N N . VAL A 1 87 ? 5.918 -6.129 -9.776 1.00 95.75 87 VAL A N 1
ATOM 660 C CA . VAL A 1 87 ? 6.156 -7.316 -8.933 1.00 95.75 87 VAL A CA 1
ATOM 661 C C . VAL A 1 87 ? 7.477 -7.195 -8.178 1.00 95.75 87 VAL A C 1
ATOM 663 O O . VAL A 1 87 ? 7.477 -7.256 -6.949 1.00 95.75 87 VAL A O 1
ATOM 666 N N . LEU A 1 88 ? 8.580 -6.968 -8.897 1.00 93.12 88 LEU A N 1
ATOM 667 C CA . LEU A 1 88 ? 9.917 -6.855 -8.306 1.00 93.12 88 LEU A CA 1
ATOM 668 C C . LEU A 1 88 ? 9.979 -5.723 -7.274 1.00 93.12 88 LEU A C 1
ATOM 670 O O . LEU A 1 88 ? 10.518 -5.889 -6.183 1.00 93.12 88 LEU A O 1
ATOM 674 N N . SER A 1 89 ? 9.345 -4.593 -7.587 1.00 94.31 89 SER A N 1
ATOM 675 C CA . SER A 1 89 ? 9.310 -3.422 -6.711 1.00 94.31 89 SER A CA 1
ATOM 676 C C . SER A 1 89 ? 8.506 -3.650 -5.433 1.00 94.31 89 SER A C 1
ATOM 678 O O . SER A 1 89 ? 8.900 -3.173 -4.370 1.00 94.31 89 SER A O 1
ATOM 680 N N . LEU A 1 90 ? 7.374 -4.358 -5.515 1.00 97.38 90 LEU A N 1
ATOM 681 C CA . LEU A 1 90 ? 6.570 -4.685 -4.339 1.00 97.38 90 LEU A CA 1
ATOM 682 C C . LEU A 1 90 ? 7.298 -5.700 -3.451 1.00 97.38 90 LEU A C 1
ATOM 684 O O . LEU A 1 90 ? 7.357 -5.478 -2.242 1.00 97.38 90 LEU A O 1
ATOM 688 N N . ILE A 1 91 ? 7.885 -6.756 -4.033 1.00 95.12 91 ILE A N 1
ATOM 689 C CA . ILE A 1 91 ? 8.681 -7.762 -3.303 1.00 95.12 91 ILE A CA 1
ATOM 690 C C . ILE A 1 91 ? 9.807 -7.087 -2.529 1.00 95.12 91 ILE A C 1
ATOM 692 O O . ILE A 1 91 ? 9.957 -7.320 -1.334 1.00 95.12 91 ILE A O 1
ATOM 696 N N . GLU A 1 92 ? 10.547 -6.187 -3.170 1.00 92.19 92 GLU A N 1
ATOM 697 C CA . GLU A 1 92 ? 11.649 -5.500 -2.508 1.00 92.19 92 GLU A CA 1
ATOM 698 C C . GLU A 1 92 ? 11.191 -4.660 -1.303 1.00 92.19 92 GLU A C 1
ATOM 700 O O . GLU A 1 92 ? 11.895 -4.561 -0.293 1.00 92.19 92 GLU A O 1
ATOM 705 N N . ILE A 1 93 ? 9.998 -4.059 -1.367 1.00 95.31 93 ILE A N 1
ATOM 706 C CA . ILE A 1 93 ? 9.430 -3.349 -0.216 1.00 95.31 93 ILE A CA 1
ATOM 707 C C . ILE A 1 93 ? 9.027 -4.342 0.881 1.00 95.31 93 ILE A C 1
ATOM 709 O O . ILE A 1 93 ? 9.308 -4.067 2.046 1.00 95.31 93 ILE A O 1
ATOM 713 N N . PHE A 1 94 ? 8.441 -5.497 0.544 1.00 95.75 94 PHE A N 1
ATOM 714 C CA . PHE A 1 94 ? 8.168 -6.564 1.520 1.00 95.75 94 PHE A CA 1
ATOM 715 C C . PHE A 1 94 ? 9.445 -7.024 2.235 1.00 95.75 94 PHE A C 1
ATOM 717 O O . PHE A 1 94 ? 9.464 -7.090 3.462 1.00 95.75 94 PHE A O 1
ATOM 724 N N . GLU A 1 95 ? 10.526 -7.267 1.495 1.00 91.56 95 GLU A N 1
ATOM 725 C CA . GLU A 1 95 ? 11.830 -7.639 2.062 1.00 91.56 95 GLU A CA 1
ATOM 726 C C . GLU A 1 95 ? 12.442 -6.511 2.903 1.00 91.56 95 GLU A C 1
ATOM 728 O O . GLU A 1 95 ? 13.070 -6.746 3.936 1.00 91.56 95 GLU A O 1
ATOM 733 N N . THR A 1 96 ? 12.230 -5.258 2.492 1.00 90.38 96 THR A N 1
ATOM 734 C CA . THR A 1 96 ? 12.677 -4.084 3.248 1.00 90.38 96 THR A CA 1
ATOM 735 C C . THR A 1 96 ? 11.982 -4.000 4.609 1.00 90.38 96 THR A C 1
ATOM 737 O O . THR A 1 96 ? 12.634 -3.679 5.606 1.00 90.38 96 THR A O 1
ATOM 740 N N . VAL A 1 97 ? 10.675 -4.278 4.676 1.00 91.62 97 VAL A N 1
ATOM 741 C CA . VAL A 1 97 ? 9.895 -4.176 5.922 1.00 91.62 97 VAL A CA 1
ATOM 742 C C . VAL A 1 97 ? 9.967 -5.422 6.802 1.00 91.62 97 VAL A C 1
ATOM 744 O O . VAL A 1 97 ? 9.645 -5.322 7.979 1.00 91.62 97 VAL A O 1
ATOM 747 N N . SER A 1 98 ? 10.425 -6.562 6.278 1.00 88.19 98 SER A N 1
ATOM 748 C CA . SER A 1 98 ? 10.622 -7.799 7.047 1.00 88.19 98 SER A CA 1
ATOM 749 C C . SER A 1 98 ? 11.964 -7.859 7.796 1.00 88.19 98 SER A C 1
ATOM 751 O O . SER A 1 98 ? 12.362 -8.897 8.322 1.00 88.19 98 SER A O 1
ATOM 753 N N . HIS A 1 99 ? 12.701 -6.743 7.837 1.00 72.38 99 HIS A N 1
ATOM 754 C CA . HIS A 1 99 ? 13.987 -6.594 8.531 1.00 72.38 99 HIS A CA 1
ATOM 755 C C . HIS A 1 99 ? 15.085 -7.597 8.115 1.00 72.38 99 HIS A C 1
ATOM 757 O O . HIS A 1 99 ? 16.105 -7.709 8.798 1.00 72.38 99 HIS A O 1
ATOM 763 N N . GLY A 1 100 ? 14.924 -8.292 6.984 1.00 55.94 100 GLY A N 1
ATOM 764 C CA . GLY A 1 100 ? 15.889 -9.279 6.497 1.00 55.94 100 GLY A CA 1
ATOM 765 C C . GLY A 1 100 ? 15.990 -10.542 7.360 1.00 55.94 100 GLY A C 1
ATOM 766 O O . GLY A 1 100 ? 17.005 -11.245 7.294 1.00 55.94 100 GLY A O 1
ATOM 767 N N . GLU A 1 101 ? 14.980 -10.850 8.181 1.00 62.06 101 GLU A N 1
ATOM 768 C CA . GLU A 1 101 ? 14.952 -12.116 8.914 1.00 62.06 101 GLU A CA 1
ATOM 769 C C . GLU A 1 101 ? 14.752 -13.281 7.933 1.00 62.06 101 GLU A C 1
ATOM 771 O O . GLU A 1 101 ? 13.800 -13.307 7.152 1.00 62.06 101 GLU A O 1
ATOM 776 N N . ARG A 1 102 ? 15.657 -14.272 7.974 1.00 52.19 102 ARG A N 1
ATOM 777 C CA . ARG A 1 102 ? 15.706 -15.394 7.011 1.00 52.19 102 ARG A CA 1
ATOM 778 C C . ARG A 1 102 ? 14.444 -16.269 6.968 1.00 52.19 102 ARG A C 1
ATOM 780 O O . ARG A 1 102 ? 14.290 -17.006 6.006 1.00 52.19 102 ARG A O 1
ATOM 787 N N . ASN A 1 103 ? 13.576 -16.178 7.978 1.00 60.78 103 ASN A N 1
ATOM 788 C CA . ASN A 1 103 ? 12.329 -16.940 8.098 1.00 60.78 103 ASN A CA 1
ATOM 789 C C . ASN A 1 103 ? 11.119 -16.004 8.272 1.00 60.78 103 ASN A C 1
ATOM 791 O O . ASN A 1 103 ? 10.243 -16.268 9.093 1.00 60.78 103 ASN A O 1
ATOM 795 N N . SER A 1 104 ? 11.111 -14.870 7.572 1.00 76.12 104 SER A N 1
ATOM 796 C CA . SER A 1 104 ? 9.991 -13.931 7.639 1.00 76.12 104 SER A CA 1
ATOM 797 C C . SER A 1 104 ? 8.747 -14.534 6.990 1.00 76.12 104 SER A C 1
ATOM 799 O O . SER A 1 104 ? 8.774 -14.875 5.810 1.00 76.12 104 SER A O 1
ATOM 801 N N . THR A 1 105 ? 7.651 -14.620 7.740 1.00 90.19 105 THR A N 1
ATOM 802 C CA . THR A 1 105 ? 6.325 -14.880 7.172 1.00 90.19 105 THR A CA 1
ATOM 803 C C . THR A 1 105 ? 5.790 -13.586 6.559 1.00 90.19 105 THR A C 1
ATOM 805 O O . THR A 1 105 ? 5.728 -12.550 7.224 1.00 90.19 105 THR A O 1
ATOM 808 N N . PHE A 1 106 ? 5.383 -13.641 5.295 1.00 94.62 106 PHE A N 1
ATOM 809 C CA . PHE A 1 106 ? 4.724 -12.547 4.596 1.00 94.62 106 PHE A CA 1
ATOM 810 C C . PHE A 1 106 ? 3.209 -12.696 4.679 1.00 94.62 106 PHE A C 1
ATOM 812 O O . PHE A 1 106 ? 2.653 -13.791 4.574 1.00 94.62 106 PHE A O 1
ATOM 819 N N . PHE A 1 107 ? 2.525 -11.567 4.807 1.00 95.50 107 PHE A N 1
ATOM 820 C CA . PHE A 1 107 ? 1.072 -11.506 4.786 1.00 95.50 107 PHE A CA 1
ATOM 821 C C . PHE A 1 107 ? 0.620 -10.717 3.571 1.00 95.50 107 PHE A C 1
ATOM 823 O O . PHE A 1 107 ? 1.054 -9.581 3.390 1.00 95.50 107 PHE A O 1
ATOM 830 N N . PHE A 1 108 ? -0.276 -11.288 2.768 1.00 96.62 108 PHE A N 1
ATOM 831 C CA . PHE A 1 108 ? -0.818 -10.628 1.586 1.00 96.62 108 PHE A CA 1
ATOM 832 C C . PHE A 1 108 ? -2.345 -10.589 1.627 1.00 96.62 108 PHE A C 1
ATOM 834 O O . PHE A 1 108 ? -3.017 -11.620 1.714 1.00 96.62 108 PHE A O 1
ATOM 841 N N . PHE A 1 109 ? -2.900 -9.385 1.553 1.00 96.88 109 PHE A N 1
ATOM 842 C CA . PHE A 1 109 ? -4.320 -9.149 1.361 1.00 96.88 109 PHE A CA 1
ATOM 843 C C . PHE A 1 109 ? -4.642 -9.069 -0.126 1.00 96.88 109 PHE A C 1
ATOM 845 O O . PHE A 1 109 ? -3.994 -8.346 -0.878 1.00 96.88 109 PHE A O 1
ATOM 852 N N . ARG A 1 110 ? -5.706 -9.757 -0.528 1.00 95.06 110 ARG A N 1
ATOM 853 C CA . ARG A 1 110 ? -6.384 -9.569 -1.814 1.00 95.06 110 ARG A CA 1
ATOM 854 C C . ARG A 1 110 ? -7.833 -9.170 -1.578 1.00 95.06 110 ARG A C 1
ATOM 856 O O . ARG A 1 110 ? -8.380 -9.439 -0.506 1.00 95.06 110 ARG A O 1
ATOM 863 N N . TRP A 1 111 ? -8.447 -8.540 -2.569 1.00 95.06 111 TRP A N 1
ATOM 864 C CA . TRP A 1 111 ? -9.848 -8.146 -2.504 1.00 95.06 111 TRP A CA 1
ATOM 865 C C . TRP A 1 111 ? -10.662 -8.957 -3.512 1.00 95.06 111 TRP A C 1
ATOM 867 O O . TRP A 1 111 ? -10.463 -8.836 -4.717 1.00 95.06 111 TRP A O 1
ATOM 877 N N . ASP A 1 112 ? -11.578 -9.773 -2.992 1.00 91.00 112 ASP A N 1
ATOM 878 C CA . ASP A 1 112 ? -12.457 -10.666 -3.764 1.00 91.00 112 ASP A CA 1
ATOM 879 C C . ASP A 1 112 ? -13.913 -10.162 -3.773 1.00 91.00 112 ASP A C 1
ATOM 881 O O . ASP A 1 112 ? -14.851 -10.930 -3.997 1.00 91.00 112 ASP A O 1
ATOM 885 N N . GLY A 1 113 ? -14.131 -8.888 -3.443 1.00 82.06 113 GLY A N 1
ATOM 886 C CA . GLY A 1 113 ? -15.469 -8.312 -3.442 1.00 82.06 113 GLY A CA 1
ATOM 887 C C . GLY A 1 113 ? -16.026 -8.174 -4.859 1.00 82.06 113 GLY A C 1
ATOM 888 O O . GLY A 1 113 ? -15.299 -8.136 -5.851 1.00 82.06 113 GLY A O 1
ATOM 889 N N . SER A 1 114 ? -17.346 -8.082 -4.958 1.00 74.88 114 SER A N 1
ATOM 890 C CA . SER A 1 114 ? -18.027 -7.673 -6.181 1.00 74.88 114 SER A CA 1
ATOM 891 C C . SER A 1 114 ? -18.469 -6.224 -6.037 1.00 74.88 114 SER A C 1
ATOM 893 O O . SER A 1 114 ? -19.127 -5.890 -5.052 1.00 74.88 114 SER A O 1
ATOM 895 N N . PHE A 1 115 ? -18.162 -5.383 -7.024 1.00 65.38 115 PHE A N 1
ATOM 896 C CA . PHE A 1 115 ? -18.851 -4.104 -7.158 1.00 65.38 115 PHE A CA 1
ATOM 897 C C . PHE A 1 115 ? -20.287 -4.409 -7.567 1.00 65.38 115 PHE A C 1
ATOM 899 O O . PHE A 1 115 ? -20.540 -4.818 -8.700 1.00 65.38 115 PHE A O 1
ATOM 906 N N . ASP A 1 116 ? -21.219 -4.295 -6.628 1.00 56.78 116 ASP A N 1
ATOM 907 C CA . ASP A 1 116 ? -22.628 -4.477 -6.937 1.00 56.78 116 ASP A CA 1
ATOM 908 C C . ASP A 1 116 ? -23.158 -3.174 -7.549 1.00 56.78 116 ASP A C 1
ATOM 910 O O . ASP A 1 116 ? -23.672 -2.298 -6.855 1.00 56.78 116 ASP A O 1
ATOM 914 N N . GLU A 1 117 ? -23.002 -3.018 -8.870 1.00 51.81 117 GLU A N 1
ATOM 915 C CA . GLU A 1 117 ? -23.517 -1.853 -9.611 1.00 51.81 117 GLU A CA 1
ATOM 916 C C . GLU A 1 117 ? -25.055 -1.714 -9.516 1.00 51.81 117 GLU A C 1
ATOM 918 O O . GLU A 1 117 ? -25.612 -0.694 -9.924 1.00 51.81 117 GLU A O 1
ATOM 923 N N . GLY A 1 118 ? -25.758 -2.715 -8.964 1.00 47.53 118 GLY A N 1
ATOM 924 C CA . GLY A 1 118 ? -27.216 -2.761 -8.857 1.00 47.53 118 GLY A CA 1
ATOM 925 C C . GLY A 1 118 ? -27.807 -2.527 -7.463 1.00 47.53 118 GLY A C 1
ATOM 926 O O . GLY A 1 118 ? -29.035 -2.511 -7.346 1.00 47.53 118 GLY A O 1
ATOM 927 N N . ALA A 1 119 ? -27.008 -2.338 -6.407 1.00 44.53 119 ALA A N 1
ATOM 928 C CA . ALA A 1 119 ? -27.522 -2.366 -5.036 1.00 44.53 119 ALA A CA 1
ATOM 929 C C . ALA A 1 119 ? -27.264 -1.087 -4.222 1.00 44.53 119 ALA A C 1
ATOM 931 O O . ALA A 1 119 ? -26.582 -1.098 -3.202 1.00 44.53 119 ALA A O 1
ATOM 932 N N . TYR A 1 120 ? -28.044 -0.039 -4.503 1.00 49.09 120 TYR A N 1
ATOM 933 C CA . TYR A 1 120 ? -28.481 0.886 -3.436 1.00 49.09 120 TYR A CA 1
ATOM 934 C C . TYR A 1 120 ? -29.341 0.182 -2.352 1.00 49.09 120 TYR A C 1
ATOM 936 O O . TYR A 1 120 ? -29.805 0.806 -1.401 1.00 49.09 120 TYR A O 1
ATOM 944 N N . SER A 1 121 ? -29.560 -1.129 -2.485 1.00 52.00 121 SER A N 1
ATOM 945 C CA . SER A 1 121 ? -30.435 -1.976 -1.675 1.00 52.00 121 SER A CA 1
ATOM 946 C C . SER A 1 121 ? -29.785 -2.516 -0.391 1.00 52.00 121 SER A C 1
ATOM 948 O O . SER A 1 121 ? -30.502 -3.011 0.476 1.00 52.00 121 SER A O 1
ATOM 950 N N . GLY A 1 122 ? -28.450 -2.470 -0.262 1.00 56.66 122 GLY A N 1
ATOM 951 C CA . GLY A 1 122 ? -27.712 -3.136 0.826 1.00 56.66 122 GLY A CA 1
ATOM 952 C C . GLY A 1 122 ? -27.312 -2.255 2.017 1.00 56.66 122 GLY A C 1
ATOM 953 O O . GLY A 1 122 ? -26.925 -2.789 3.054 1.00 56.66 122 GLY A O 1
ATOM 954 N N . GLY A 1 123 ? -27.378 -0.924 1.887 1.00 71.88 123 GLY A N 1
ATOM 955 C CA . GLY A 1 123 ? -27.043 0.026 2.960 1.00 71.88 123 GLY A CA 1
ATOM 956 C C . GLY A 1 123 ? -25.588 -0.005 3.461 1.00 71.88 123 GLY A C 1
ATOM 957 O O . GLY A 1 123 ? -25.299 0.600 4.493 1.00 71.88 123 GLY A O 1
ATOM 958 N N . LYS A 1 124 ? -24.674 -0.708 2.777 1.00 83.44 124 LYS A N 1
ATOM 959 C CA . LYS A 1 124 ? -23.249 -0.752 3.131 1.00 83.44 124 LYS A CA 1
ATOM 960 C C . LYS A 1 124 ? -22.531 0.485 2.598 1.00 83.44 124 LYS A C 1
ATOM 962 O O . LYS A 1 124 ? -22.840 0.971 1.517 1.00 83.44 124 LYS A O 1
ATOM 967 N N . THR A 1 125 ? -21.576 0.995 3.371 1.00 90.69 125 THR A N 1
ATOM 968 C CA . THR A 1 125 ? -20.688 2.067 2.909 1.00 90.69 125 THR A CA 1
ATOM 969 C C . THR A 1 125 ? -19.567 1.478 2.045 1.00 90.69 125 THR A C 1
ATOM 971 O O . THR A 1 125 ? -19.189 0.322 2.265 1.00 90.69 125 THR A O 1
ATOM 974 N N . PRO A 1 126 ? -18.946 2.259 1.140 1.00 92.50 126 PRO A N 1
ATOM 975 C CA . PRO A 1 126 ? -17.814 1.784 0.335 1.00 92.50 126 PRO A CA 1
ATOM 976 C C . PRO A 1 126 ? -16.653 1.227 1.176 1.00 92.50 126 PRO A C 1
ATOM 978 O O . PRO A 1 126 ? -15.950 0.304 0.768 1.00 92.50 126 PRO A O 1
ATOM 981 N N . PHE A 1 127 ? -16.453 1.773 2.381 1.00 94.81 127 PHE A N 1
ATOM 982 C CA . PHE A 1 127 ? -15.452 1.270 3.320 1.00 94.81 127 PHE A CA 1
ATOM 983 C C . PHE A 1 127 ? -15.805 -0.122 3.857 1.00 94.81 127 PHE A C 1
ATOM 985 O O . PHE A 1 127 ? -14.932 -0.982 3.967 1.00 94.81 127 PHE A O 1
ATOM 992 N N . GLN A 1 128 ? -17.082 -0.363 4.172 1.00 93.06 128 GLN A N 1
ATOM 993 C CA . GLN A 1 128 ? -17.538 -1.670 4.638 1.00 93.06 128 GLN A CA 1
ATOM 994 C C . GLN A 1 128 ? -17.412 -2.727 3.536 1.00 93.06 128 GLN A C 1
ATOM 996 O O . GLN A 1 128 ? -16.989 -3.844 3.813 1.00 93.06 128 GLN A O 1
ATOM 1001 N N . GLU A 1 129 ? -17.716 -2.372 2.287 1.00 93.06 129 GLU A N 1
ATOM 1002 C CA . GLU A 1 129 ? -17.537 -3.260 1.129 1.00 93.06 129 GLU A CA 1
ATOM 1003 C C . GLU A 1 129 ? -16.073 -3.652 0.921 1.00 93.06 129 GLU A C 1
ATOM 1005 O O . GLU A 1 129 ? -15.757 -4.823 0.692 1.00 93.06 129 GLU A O 1
ATOM 1010 N N . PHE A 1 130 ? -15.162 -2.687 1.060 1.00 95.19 130 PHE A N 1
ATOM 1011 C CA . PHE A 1 130 ? -13.733 -2.965 1.038 1.00 95.19 130 PHE A CA 1
ATOM 1012 C C . PHE A 1 130 ? -13.344 -3.966 2.128 1.00 95.19 130 PHE A C 1
ATOM 1014 O O . PHE A 1 130 ? -12.760 -5.002 1.818 1.00 95.19 130 PHE A O 1
ATOM 1021 N N . VAL A 1 131 ? -13.722 -3.697 3.382 1.00 94.56 131 VAL A N 1
ATOM 1022 C CA . VAL A 1 131 ? -13.403 -4.557 4.532 1.00 94.56 131 VAL A CA 1
ATOM 1023 C C . VAL A 1 131 ? -13.976 -5.969 4.372 1.00 94.56 131 VAL A C 1
ATOM 1025 O O . VAL A 1 131 ? -13.263 -6.940 4.622 1.00 94.56 131 VAL A O 1
ATOM 1028 N N . ASP A 1 132 ? -15.224 -6.102 3.920 1.00 93.06 132 ASP A N 1
ATOM 1029 C CA . ASP A 1 132 ? -15.897 -7.395 3.736 1.00 93.06 132 ASP A CA 1
ATOM 1030 C C . ASP A 1 132 ? -15.246 -8.248 2.629 1.00 93.06 132 ASP A C 1
ATOM 1032 O O . ASP A 1 132 ? -15.234 -9.484 2.700 1.00 93.06 132 ASP A O 1
ATOM 1036 N N . GLY A 1 133 ? -14.697 -7.592 1.602 1.00 93.69 133 GLY A N 1
ATOM 1037 C CA . GLY A 1 133 ? -14.043 -8.243 0.468 1.00 93.69 133 GLY A CA 1
ATOM 1038 C C . GLY A 1 133 ? -12.599 -8.683 0.725 1.00 93.69 133 GLY A C 1
ATOM 1039 O O . GLY A 1 133 ? -12.061 -9.452 -0.074 1.00 93.69 133 GLY A O 1
ATOM 1040 N N . LEU A 1 134 ? -11.967 -8.250 1.823 1.00 95.62 134 LEU A N 1
ATOM 1041 C CA . LEU A 1 134 ? -10.581 -8.607 2.139 1.00 95.62 134 LEU A CA 1
ATOM 1042 C C . LEU A 1 134 ? -10.423 -10.109 2.421 1.00 95.62 134 LEU A C 1
ATOM 1044 O O . LEU A 1 134 ? -11.147 -10.703 3.226 1.00 95.62 134 LEU A O 1
ATOM 1048 N N . LYS A 1 135 ? -9.414 -10.717 1.793 1.00 95.19 135 LYS A N 1
ATOM 1049 C CA . LYS A 1 135 ? -8.946 -12.085 2.046 1.00 95.19 135 LYS A CA 1
ATOM 1050 C C . LYS A 1 135 ? -7.454 -12.057 2.342 1.00 95.19 135 LYS A C 1
ATOM 1052 O O . LYS A 1 135 ? -6.684 -11.507 1.563 1.00 95.19 135 LYS A O 1
ATOM 1057 N N . LEU A 1 136 ? -7.070 -12.655 3.465 1.00 95.81 136 LEU A N 1
ATOM 1058 C CA . LEU A 1 136 ? -5.685 -12.738 3.918 1.00 95.81 136 LEU A CA 1
ATOM 1059 C C . LEU A 1 136 ? -5.071 -14.082 3.520 1.00 95.81 136 LEU A C 1
ATOM 1061 O O . LEU A 1 136 ? -5.699 -15.125 3.702 1.00 95.81 136 LEU A O 1
ATOM 1065 N N . VAL A 1 137 ? -3.835 -14.041 3.033 1.00 95.00 137 VAL A N 1
ATOM 1066 C CA . VAL A 1 137 ? -2.980 -15.204 2.780 1.00 95.00 137 VAL A CA 1
ATOM 1067 C C . VAL A 1 137 ? -1.669 -15.024 3.551 1.00 95.00 137 VAL A C 1
ATOM 1069 O O . VAL A 1 137 ? -1.134 -13.917 3.605 1.00 95.00 137 VAL A O 1
ATOM 1072 N N . SER A 1 138 ? -1.182 -16.104 4.161 1.00 95.06 138 SER A N 1
ATOM 1073 C CA . SER A 1 138 ? 0.132 -16.189 4.811 1.00 95.06 138 SER A CA 1
ATOM 1074 C C . SER A 1 138 ? 1.081 -16.961 3.902 1.00 95.06 138 SER A C 1
ATOM 1076 O O . SER A 1 138 ? 0.654 -17.936 3.284 1.00 95.06 138 SER A O 1
ATOM 1078 N N . LEU A 1 139 ? 2.326 -16.510 3.800 1.00 94.88 139 LEU A N 1
ATOM 1079 C CA . LEU A 1 139 ? 3.322 -17.002 2.849 1.00 94.88 139 LEU A CA 1
ATOM 1080 C C . LEU A 1 139 ? 4.663 -17.113 3.566 1.00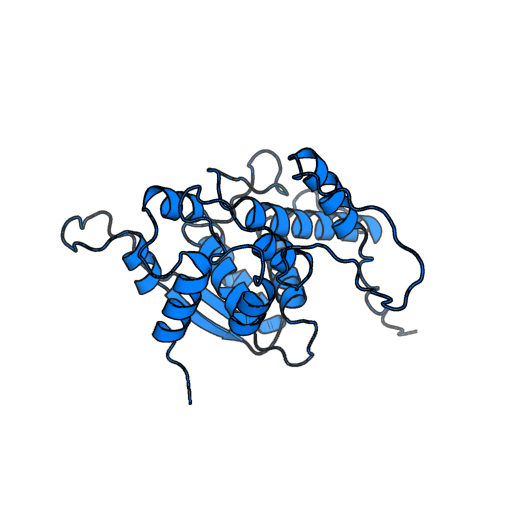 94.88 139 LEU A C 1
ATOM 1082 O O . LEU A 1 139 ? 5.057 -16.180 4.263 1.00 94.88 139 LEU A O 1
ATOM 1086 N N . ASP A 1 140 ? 5.377 -18.216 3.387 1.00 91.75 140 ASP A N 1
ATOM 1087 C CA . ASP A 1 140 ? 6.571 -18.520 4.191 1.00 91.75 140 ASP A CA 1
ATOM 1088 C C . ASP A 1 140 ? 7.883 -18.358 3.404 1.00 91.75 140 ASP A C 1
ATOM 1090 O O . ASP A 1 140 ? 8.964 -18.686 3.896 1.00 91.75 140 ASP A O 1
ATOM 1094 N N . SER A 1 141 ? 7.814 -17.841 2.173 1.00 91.81 141 SER A N 1
ATOM 1095 C CA . SER A 1 141 ? 8.994 -17.561 1.352 1.00 91.81 141 SER A CA 1
ATOM 1096 C C . SER A 1 141 ? 8.791 -16.410 0.365 1.00 91.81 141 SER A C 1
ATOM 1098 O O . SER A 1 141 ? 7.668 -16.097 -0.040 1.00 91.81 141 SER A O 1
ATOM 1100 N N . THR A 1 142 ? 9.903 -15.810 -0.073 1.00 91.62 142 THR A N 1
ATOM 1101 C CA . THR A 1 142 ? 9.909 -14.814 -1.156 1.00 91.62 142 THR A CA 1
ATOM 1102 C C . THR A 1 142 ? 9.370 -15.402 -2.465 1.00 91.62 142 THR A C 1
ATOM 1104 O O . THR A 1 142 ? 8.664 -14.708 -3.190 1.00 91.62 142 THR A O 1
ATOM 1107 N N . ASP A 1 143 ? 9.627 -16.684 -2.750 1.00 92.94 143 ASP A N 1
ATOM 1108 C CA . ASP A 1 143 ? 9.136 -17.350 -3.964 1.00 92.94 143 ASP A CA 1
ATOM 1109 C C . ASP A 1 143 ? 7.601 -17.468 -3.971 1.00 92.94 143 ASP A C 1
ATOM 1111 O O . ASP A 1 143 ? 6.951 -17.191 -4.982 1.00 92.94 143 ASP A O 1
ATOM 1115 N N . GLU A 1 144 ? 6.997 -17.825 -2.831 1.00 95.12 144 GLU A N 1
ATOM 1116 C CA . GLU A 1 144 ? 5.536 -17.856 -2.668 1.00 95.12 144 GLU A CA 1
ATOM 1117 C C . GLU A 1 144 ? 4.920 -16.458 -2.785 1.00 95.12 144 GLU A C 1
ATOM 1119 O O . GLU A 1 144 ? 3.895 -16.279 -3.451 1.00 95.12 144 GLU A O 1
ATOM 1124 N N . LEU A 1 145 ? 5.567 -15.456 -2.181 1.00 95.25 145 LEU A N 1
ATOM 1125 C CA . LEU A 1 145 ? 5.178 -14.053 -2.307 1.00 95.25 145 LEU A CA 1
ATOM 1126 C C . LEU A 1 145 ? 5.211 -13.587 -3.759 1.00 95.25 145 LEU A C 1
ATOM 1128 O O . LEU A 1 145 ? 4.236 -13.005 -4.239 1.00 95.25 145 LEU A O 1
ATOM 1132 N N . GLN A 1 146 ? 6.289 -13.889 -4.477 1.00 95.31 146 GLN A N 1
ATOM 1133 C CA . GLN A 1 146 ? 6.416 -13.567 -5.888 1.00 95.31 146 GLN A CA 1
ATOM 1134 C C . GLN A 1 146 ? 5.308 -14.229 -6.710 1.00 95.31 146 GLN A C 1
ATOM 1136 O O . GLN A 1 146 ? 4.644 -13.546 -7.490 1.00 95.31 146 GLN A O 1
ATOM 1141 N N . ALA A 1 147 ? 5.057 -15.524 -6.509 1.00 96.19 147 ALA A N 1
ATOM 1142 C CA . ALA A 1 147 ? 4.024 -16.255 -7.238 1.00 96.19 147 ALA A CA 1
ATOM 1143 C C . ALA A 1 147 ? 2.621 -15.656 -7.024 1.00 96.19 147 ALA A C 1
ATOM 1145 O O . ALA A 1 147 ? 1.882 -15.445 -7.991 1.00 96.19 147 ALA A O 1
ATOM 1146 N N . ILE A 1 148 ? 2.270 -15.322 -5.776 1.00 96.06 148 ILE A N 1
ATOM 1147 C CA . ILE A 1 148 ? 0.998 -14.664 -5.446 1.00 96.06 148 ILE A CA 1
ATOM 1148 C C . ILE A 1 148 ? 0.909 -13.292 -6.114 1.00 96.06 148 ILE A C 1
ATOM 1150 O O . ILE A 1 148 ? -0.060 -13.044 -6.832 1.00 96.06 148 ILE A O 1
ATOM 1154 N N . ILE A 1 149 ? 1.907 -12.418 -5.943 1.00 96.50 149 ILE A N 1
ATOM 1155 C CA . ILE A 1 149 ? 1.872 -11.056 -6.501 1.00 96.50 149 ILE A CA 1
ATOM 1156 C C . ILE A 1 149 ? 1.766 -11.103 -8.030 1.00 96.50 149 ILE A C 1
ATOM 1158 O O . ILE A 1 149 ? 0.935 -10.393 -8.598 1.00 96.50 149 ILE A O 1
ATOM 1162 N N . MET A 1 150 ? 2.528 -11.977 -8.697 1.00 95.81 150 MET A N 1
ATOM 1163 C CA . MET A 1 150 ? 2.450 -12.171 -10.152 1.00 95.81 150 MET A CA 1
ATOM 1164 C C . MET A 1 150 ? 1.048 -12.594 -10.603 1.00 95.81 150 MET A C 1
ATOM 1166 O O . MET A 1 150 ? 0.532 -12.067 -11.587 1.00 95.81 150 MET A O 1
ATOM 1170 N N . SER A 1 151 ? 0.401 -13.509 -9.875 1.00 95.94 151 SER A N 1
ATOM 1171 C CA . SER A 1 151 ? -0.954 -13.969 -10.211 1.00 95.94 151 SER A CA 1
ATOM 1172 C C . SER A 1 151 ? -2.036 -12.899 -10.009 1.00 95.94 151 SER A C 1
ATOM 1174 O O . SER A 1 151 ? -3.095 -12.964 -10.635 1.00 95.94 151 SER A O 1
ATOM 1176 N N . LEU A 1 152 ? -1.772 -11.898 -9.162 1.00 96.00 152 LEU A N 1
ATOM 1177 C CA . LEU A 1 152 ? -2.734 -10.871 -8.761 1.00 96.00 152 LEU A CA 1
ATOM 1178 C C . LEU A 1 152 ? -2.467 -9.497 -9.389 1.00 96.00 152 LEU A C 1
ATOM 1180 O O . LEU A 1 152 ? -3.156 -8.543 -9.029 1.00 96.00 152 LEU A O 1
ATOM 1184 N N . ILE A 1 153 ? -1.540 -9.373 -10.350 1.00 95.50 153 ILE A N 1
ATOM 1185 C CA . ILE A 1 153 ? -1.232 -8.094 -11.021 1.00 95.50 153 ILE A CA 1
ATOM 1186 C C . ILE A 1 153 ? -2.498 -7.334 -11.453 1.00 95.50 153 ILE A C 1
ATOM 1188 O O . ILE A 1 153 ? -2.623 -6.167 -11.074 1.00 95.50 153 ILE A O 1
ATOM 1192 N N . PRO A 1 154 ? -3.479 -7.940 -12.160 1.00 94.56 154 PRO A N 1
ATOM 1193 C CA . PRO A 1 154 ? -4.675 -7.206 -12.572 1.00 94.56 154 PRO A CA 1
ATOM 1194 C C . PRO A 1 154 ? -5.445 -6.602 -11.390 1.00 94.56 154 PRO A C 1
ATOM 1196 O O . PRO A 1 154 ? -5.944 -5.485 -11.489 1.00 94.56 154 PRO A O 1
ATOM 1199 N N . GLN A 1 155 ? -5.498 -7.308 -10.257 1.00 94.31 155 GLN A N 1
ATOM 1200 C CA . GLN A 1 155 ? -6.185 -6.852 -9.047 1.00 94.31 155 GLN A CA 1
ATOM 1201 C C . GLN A 1 155 ? -5.400 -5.737 -8.346 1.00 94.31 155 GLN A C 1
ATOM 1203 O O . GLN A 1 155 ? -5.977 -4.722 -7.964 1.00 94.31 155 GLN A O 1
ATOM 1208 N N . ILE A 1 156 ? -4.076 -5.875 -8.255 1.00 96.69 156 ILE A N 1
ATOM 1209 C CA . ILE A 1 156 ? -3.160 -4.871 -7.689 1.00 96.69 156 ILE A CA 1
ATOM 1210 C C . ILE A 1 156 ? -3.211 -3.548 -8.482 1.00 96.69 156 ILE A C 1
ATOM 1212 O O . ILE A 1 156 ? -3.091 -2.458 -7.912 1.00 96.69 156 ILE A O 1
ATOM 1216 N N . MET A 1 157 ? -3.421 -3.623 -9.798 1.00 95.62 157 MET A N 1
ATOM 1217 C CA . MET A 1 157 ? -3.582 -2.455 -10.676 1.00 95.62 157 MET A CA 1
ATOM 1218 C C . MET A 1 157 ? -5.012 -1.882 -10.674 1.00 95.62 157 MET A C 1
ATOM 1220 O O . MET A 1 157 ? -5.236 -0.751 -11.124 1.00 95.62 157 MET A O 1
ATOM 1224 N N . SER A 1 158 ? -5.981 -2.642 -10.163 1.00 94.44 158 SER A N 1
ATOM 1225 C CA . SER A 1 158 ? -7.389 -2.254 -10.061 1.00 94.44 158 SER A CA 1
ATOM 1226 C C . SER A 1 158 ? -7.712 -1.552 -8.739 1.00 94.44 158 SER A C 1
ATOM 1228 O O . SER A 1 158 ? -6.837 -1.316 -7.902 1.00 94.44 158 SER A O 1
ATOM 1230 N N . SER A 1 159 ? -8.980 -1.182 -8.557 1.00 94.06 159 SER A N 1
ATOM 1231 C CA . SER A 1 159 ? -9.455 -0.576 -7.316 1.00 94.06 159 SER A CA 1
ATOM 1232 C C . SER A 1 159 ? -9.079 -1.415 -6.088 1.00 94.06 159 SER A C 1
ATOM 1234 O O . SER A 1 159 ? -9.066 -2.640 -6.135 1.00 94.06 159 SER A O 1
ATOM 1236 N N . TYR A 1 160 ? -8.760 -0.737 -4.988 1.00 96.69 160 TYR A N 1
ATOM 1237 C CA . TYR A 1 160 ? -8.272 -1.293 -3.720 1.00 96.69 160 TYR A CA 1
ATOM 1238 C C . TYR A 1 160 ? -6.888 -1.948 -3.747 1.00 96.69 160 TYR A C 1
ATOM 1240 O O . TYR A 1 160 ? -6.367 -2.246 -2.672 1.00 96.69 160 TYR A O 1
ATOM 1248 N N . GLY A 1 161 ? -6.248 -2.124 -4.907 1.00 97.44 161 GLY A N 1
ATOM 1249 C CA . GLY A 1 161 ? -4.936 -2.770 -5.002 1.00 97.44 161 GLY A CA 1
ATOM 1250 C C . GLY A 1 161 ? -3.854 -2.091 -4.152 1.00 97.44 161 GLY A C 1
ATOM 1251 O O . GLY A 1 161 ? -3.089 -2.770 -3.465 1.00 97.44 161 GLY A O 1
ATOM 1252 N N . LEU A 1 162 ? -3.848 -0.753 -4.100 1.00 97.88 162 LEU A N 1
ATOM 1253 C CA . LEU A 1 162 ? -2.925 0.010 -3.253 1.00 97.88 162 LEU A CA 1
ATOM 1254 C C . LEU A 1 162 ? -3.184 -0.213 -1.759 1.00 97.88 162 LEU A C 1
ATOM 1256 O O . LEU A 1 162 ? -2.237 -0.366 -0.989 1.00 97.88 162 LEU A O 1
ATOM 1260 N N . LEU A 1 163 ? -4.453 -0.245 -1.340 1.00 98.25 163 LEU A N 1
ATOM 1261 C CA . LEU A 1 163 ? -4.825 -0.496 0.055 1.00 98.25 163 LEU A CA 1
ATOM 1262 C C . LEU A 1 163 ? -4.535 -1.936 0.472 1.00 98.25 163 LEU A C 1
ATOM 1264 O O . LEU A 1 163 ? -4.027 -2.153 1.568 1.00 98.25 163 LEU A O 1
ATOM 1268 N N . CYS A 1 164 ? -4.789 -2.905 -0.408 1.00 98.25 164 CYS A N 1
ATOM 1269 C CA . CYS A 1 164 ? -4.418 -4.300 -0.196 1.00 98.25 164 CYS A CA 1
ATOM 1270 C C . CYS A 1 164 ? -2.908 -4.426 0.030 1.00 98.25 164 CYS A C 1
ATOM 1272 O O . CYS A 1 164 ? -2.483 -5.009 1.027 1.00 98.25 164 CYS A O 1
ATOM 1274 N N . PHE A 1 165 ? -2.096 -3.797 -0.824 1.00 98.62 165 PHE A N 1
ATOM 1275 C CA . PHE A 1 165 ? -0.646 -3.738 -0.641 1.00 98.62 165 PHE A CA 1
ATOM 1276 C C . PHE A 1 165 ? -0.253 -3.070 0.685 1.00 98.62 165 PHE A C 1
ATOM 1278 O O . PHE A 1 165 ? 0.521 -3.637 1.451 1.00 98.62 165 PHE A O 1
ATOM 1285 N N . LEU A 1 166 ? -0.825 -1.907 1.008 1.00 98.56 166 LEU A N 1
ATOM 1286 C CA . LEU A 1 166 ? -0.545 -1.209 2.264 1.00 98.56 166 LEU A CA 1
ATOM 1287 C C . LEU A 1 166 ? -0.852 -2.084 3.489 1.00 98.56 166 LEU A C 1
ATOM 1289 O O . LEU A 1 166 ? -0.020 -2.204 4.383 1.00 98.56 166 LEU A O 1
ATOM 1293 N N . TYR A 1 167 ? -2.024 -2.717 3.528 1.00 98.38 167 TYR A N 1
ATOM 1294 C CA . TYR A 1 167 ? -2.445 -3.565 4.648 1.00 98.38 167 TYR A CA 1
ATOM 1295 C C . TYR A 1 167 ? -1.515 -4.772 4.802 1.00 98.38 167 TYR A C 1
ATOM 1297 O O . TYR A 1 167 ? -1.172 -5.152 5.921 1.00 98.38 167 TYR A O 1
ATOM 1305 N N . SER A 1 168 ? -1.068 -5.327 3.676 1.00 97.81 168 SER A N 1
ATOM 1306 C CA . SER A 1 168 ? -0.103 -6.429 3.611 1.00 97.81 168 SER A CA 1
ATOM 1307 C C . SER A 1 168 ? 1.252 -6.041 4.206 1.00 97.81 168 SER A C 1
ATOM 1309 O O . SER A 1 168 ? 1.799 -6.767 5.036 1.00 97.81 168 SER A O 1
ATOM 1311 N N . ILE A 1 169 ? 1.763 -4.858 3.849 1.00 97.62 169 ILE A N 1
ATOM 1312 C CA . ILE A 1 169 ? 3.015 -4.312 4.386 1.00 97.62 169 ILE A CA 1
ATOM 1313 C C . ILE A 1 169 ? 2.929 -4.089 5.896 1.00 97.62 169 ILE A C 1
ATOM 1315 O O . ILE A 1 169 ? 3.835 -4.485 6.627 1.00 97.62 169 ILE A O 1
ATOM 1319 N N . LEU A 1 170 ? 1.843 -3.477 6.374 1.00 97.19 170 LEU A N 1
ATOM 1320 C CA . LEU A 1 170 ? 1.665 -3.194 7.800 1.00 97.19 170 LEU A CA 1
ATOM 1321 C C . LEU A 1 170 ? 1.617 -4.478 8.629 1.00 97.19 170 LEU A C 1
ATOM 1323 O O . LEU A 1 170 ? 2.211 -4.539 9.705 1.00 97.19 170 LEU A O 1
ATOM 1327 N N . LEU A 1 171 ? 0.927 -5.502 8.126 1.00 95.56 171 LEU A N 1
ATOM 1328 C CA . LEU A 1 171 ? 0.827 -6.779 8.818 1.00 95.56 171 LEU A CA 1
ATOM 1329 C C . LEU A 1 171 ? 2.147 -7.561 8.773 1.00 95.56 171 LEU A C 1
ATOM 1331 O O . LEU A 1 171 ? 2.532 -8.122 9.792 1.00 95.56 171 LEU A O 1
ATOM 1335 N N . THR A 1 172 ? 2.859 -7.534 7.642 1.00 95.06 172 THR A N 1
ATOM 1336 C CA . THR A 1 172 ? 4.187 -8.160 7.491 1.00 95.06 172 THR A CA 1
ATOM 1337 C C . THR A 1 172 ? 5.234 -7.523 8.402 1.00 95.06 172 THR A C 1
ATOM 1339 O O . THR A 1 172 ? 6.001 -8.238 9.032 1.00 95.06 172 THR A O 1
ATOM 1342 N N . HIS A 1 173 ? 5.257 -6.193 8.517 1.00 94.31 173 HIS A N 1
ATOM 1343 C CA . HIS A 1 173 ? 6.166 -5.510 9.445 1.00 94.31 173 HIS A CA 1
ATOM 1344 C C . HIS A 1 173 ? 5.792 -5.754 10.917 1.00 94.31 173 HIS A C 1
ATOM 1346 O O . HIS A 1 173 ? 6.644 -5.710 11.796 1.00 94.31 173 HIS A O 1
ATOM 1352 N N . GLY A 1 174 ? 4.504 -5.949 11.208 1.00 93.50 174 GLY A N 1
ATOM 1353 C CA . GLY A 1 174 ? 3.981 -6.057 12.567 1.00 93.50 174 GLY A CA 1
ATOM 1354 C C . GLY A 1 174 ? 3.390 -4.738 13.069 1.00 93.50 174 GLY A C 1
ATOM 1355 O O . GLY A 1 174 ? 4.064 -3.710 13.176 1.00 93.50 174 GLY A O 1
ATOM 1356 N N . LEU A 1 175 ? 2.100 -4.775 13.419 1.00 93.69 175 LEU A N 1
ATOM 1357 C CA . LEU A 1 175 ? 1.312 -3.585 13.771 1.00 93.69 175 LEU A CA 1
ATOM 1358 C C . LEU A 1 175 ? 1.812 -2.881 15.039 1.00 93.69 175 LEU A C 1
ATOM 1360 O O . LEU A 1 175 ? 1.780 -1.652 15.112 1.00 93.69 175 LEU A O 1
ATOM 1364 N N . GLU A 1 176 ? 2.297 -3.644 16.019 1.00 92.50 176 GLU A N 1
ATOM 1365 C CA . GLU A 1 176 ? 2.840 -3.089 17.263 1.00 92.50 176 GLU A CA 1
ATOM 1366 C C . GLU A 1 176 ? 4.132 -2.305 17.015 1.00 92.50 176 GLU A C 1
ATOM 1368 O O . GLU A 1 176 ? 4.304 -1.214 17.562 1.00 92.50 176 GLU A O 1
ATOM 1373 N N . ASP A 1 177 ? 5.007 -2.799 16.137 1.00 91.88 177 ASP A N 1
ATOM 1374 C CA . ASP A 1 177 ? 6.244 -2.104 15.785 1.00 91.88 177 ASP A CA 1
ATOM 1375 C C . ASP A 1 177 ? 5.969 -0.843 14.964 1.00 91.88 177 ASP A C 1
ATOM 1377 O O . ASP A 1 177 ? 6.588 0.199 15.206 1.00 91.88 177 ASP A O 1
ATOM 1381 N N . VAL A 1 178 ? 4.977 -0.878 14.064 1.00 93.75 178 VAL A N 1
ATOM 1382 C CA . VAL A 1 178 ? 4.529 0.333 13.358 1.00 93.75 178 VAL A CA 1
ATOM 1383 C C . VAL A 1 178 ? 4.020 1.376 14.353 1.00 93.75 178 VAL A C 1
ATOM 1385 O O . VAL A 1 178 ? 4.465 2.527 14.305 1.00 93.75 178 VAL A O 1
ATOM 1388 N N . LYS A 1 179 ? 3.138 0.975 15.277 1.00 93.31 179 LYS A N 1
ATOM 1389 C CA . LYS A 1 179 ? 2.546 1.854 16.294 1.00 93.31 179 LYS A CA 1
ATOM 1390 C C . LYS A 1 179 ? 3.598 2.438 17.234 1.00 93.31 179 LYS A C 1
ATOM 1392 O O . LYS A 1 179 ? 3.572 3.632 17.524 1.00 93.31 179 LYS A O 1
ATOM 1397 N N . LYS A 1 180 ? 4.559 1.626 17.675 1.00 91.31 180 LYS A N 1
ATOM 1398 C CA . LYS A 1 180 ? 5.701 2.075 18.483 1.00 91.31 180 LYS A CA 1
ATOM 1399 C C . LYS A 1 180 ? 6.552 3.099 17.732 1.00 91.31 180 LYS A C 1
ATOM 1401 O O . LYS A 1 180 ? 7.019 4.062 18.3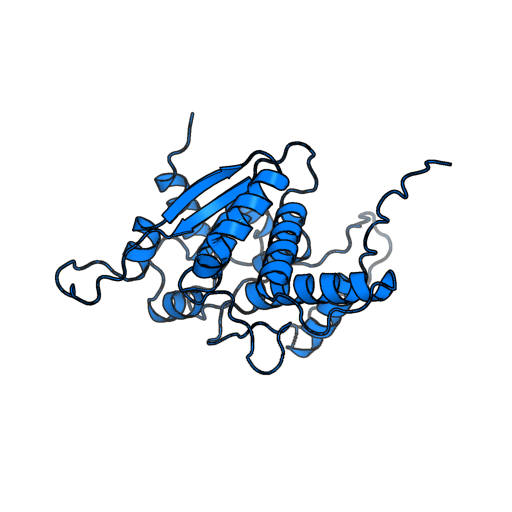36 1.00 91.31 180 LYS A O 1
ATOM 1406 N N . GLY A 1 181 ? 6.723 2.910 16.427 1.00 87.50 181 GLY A N 1
ATOM 1407 C CA . GLY A 1 181 ? 7.433 3.836 15.550 1.00 87.50 181 GLY A CA 1
ATOM 1408 C C . GLY A 1 181 ? 6.750 5.193 15.364 1.00 87.50 181 GLY A C 1
ATOM 1409 O O . GLY A 1 181 ? 7.430 6.193 15.160 1.00 87.50 181 GLY A O 1
ATOM 1410 N N . MET A 1 182 ? 5.420 5.250 15.479 1.00 89.56 182 MET A N 1
ATOM 1411 C CA . MET A 1 182 ? 4.622 6.478 15.319 1.00 89.56 182 MET A CA 1
ATOM 1412 C C . MET A 1 182 ? 4.644 7.418 16.528 1.00 89.56 182 MET A C 1
ATOM 1414 O O . MET A 1 182 ? 4.178 8.557 16.434 1.00 89.56 182 MET A O 1
ATOM 1418 N N . VAL A 1 183 ? 5.185 6.970 17.664 1.00 84.31 183 VAL A N 1
ATOM 1419 C CA . VAL A 1 183 ? 5.201 7.755 18.903 1.00 84.31 183 VAL A CA 1
ATOM 1420 C C . VAL A 1 183 ? 5.888 9.105 18.673 1.00 84.31 183 VAL A C 1
ATOM 1422 O O . VAL A 1 183 ? 7.066 9.175 18.327 1.00 84.31 183 VAL A O 1
ATOM 1425 N N . GLY A 1 184 ? 5.145 10.186 18.917 1.00 75.31 184 GLY A N 1
ATOM 1426 C CA . GLY A 1 184 ? 5.629 11.560 18.769 1.00 75.31 184 GLY A CA 1
ATOM 1427 C C . GLY A 1 184 ? 5.339 12.220 17.416 1.00 75.31 184 GLY A C 1
ATOM 1428 O O . GLY A 1 184 ? 5.768 13.357 17.230 1.00 75.31 184 GLY A O 1
ATOM 1429 N N . GLU A 1 185 ? 4.615 11.559 16.500 1.00 76.94 185 GLU A N 1
ATOM 1430 C CA . GLU A 1 185 ? 4.148 12.159 15.237 1.00 76.94 185 GLU A CA 1
ATOM 1431 C C . GLU A 1 185 ? 2.626 12.337 15.178 1.00 76.94 185 GLU A C 1
ATOM 1433 O O . GLU A 1 185 ? 2.128 13.461 15.158 1.00 76.94 185 GLU A O 1
ATOM 1438 N N . THR A 1 186 ? 1.905 11.219 15.097 1.00 78.88 186 THR A N 1
ATOM 1439 C CA . THR A 1 186 ? 0.489 11.137 14.730 1.00 78.88 186 THR A CA 1
ATOM 1440 C C . THR A 1 186 ? -0.124 9.871 15.320 1.00 78.88 186 THR A C 1
ATOM 1442 O O . THR A 1 186 ? 0.573 8.876 15.528 1.00 78.88 186 THR A O 1
ATOM 1445 N N . ASP A 1 187 ? -1.435 9.898 15.544 1.00 86.62 187 ASP A N 1
ATOM 1446 C CA . ASP A 1 187 ? -2.203 8.747 16.025 1.00 86.62 187 ASP A CA 1
ATOM 1447 C C . ASP A 1 187 ? -2.656 7.818 14.882 1.00 86.62 187 ASP A C 1
ATOM 1449 O O . ASP A 1 187 ? -3.012 6.666 15.130 1.00 86.62 187 ASP A O 1
ATOM 1453 N N . THR A 1 188 ? -2.624 8.292 13.629 1.00 95.19 188 THR A N 1
ATOM 1454 C CA . THR A 1 188 ? -3.036 7.535 12.433 1.00 95.19 188 THR A CA 1
ATOM 1455 C C . THR A 1 188 ? -2.032 7.673 11.287 1.00 95.19 188 THR A C 1
ATOM 1457 O O . THR A 1 188 ? -1.349 8.691 11.149 1.00 95.19 188 THR A O 1
ATOM 1460 N N . LEU A 1 189 ? -1.928 6.648 10.435 1.00 96.12 189 LEU A N 1
ATOM 1461 C CA . LEU A 1 189 ? -1.051 6.665 9.254 1.00 96.12 189 LEU A CA 1
ATOM 1462 C C . LEU A 1 189 ? -1.610 7.517 8.110 1.00 96.12 189 LEU A C 1
ATOM 1464 O O . LEU A 1 189 ? -0.837 8.020 7.295 1.00 96.12 189 LEU A O 1
ATOM 1468 N N . ILE A 1 190 ? -2.932 7.672 8.040 1.00 96.69 190 ILE A N 1
ATOM 1469 C CA . ILE A 1 190 ? -3.613 8.583 7.124 1.00 96.69 190 ILE A CA 1
ATOM 1470 C C . ILE A 1 190 ? -4.297 9.651 7.965 1.00 96.69 190 ILE A C 1
ATOM 1472 O O . ILE A 1 190 ? -5.087 9.341 8.857 1.00 96.69 190 ILE A O 1
ATOM 1476 N N . ASP A 1 191 ? -3.993 10.914 7.681 1.00 93.88 191 ASP A N 1
ATOM 1477 C CA . ASP A 1 191 ? -4.604 12.039 8.380 1.00 93.88 191 ASP A CA 1
ATOM 1478 C C . ASP A 1 191 ? -6.135 12.025 8.171 1.00 93.88 191 ASP A C 1
ATOM 1480 O O . ASP A 1 191 ? -6.594 12.073 7.024 1.00 93.88 191 ASP A O 1
ATOM 1484 N N . PRO A 1 192 ? -6.950 11.981 9.239 1.00 92.81 192 PRO A N 1
ATOM 1485 C CA . PRO A 1 192 ? -8.404 11.845 9.126 1.00 92.81 192 PRO A CA 1
ATOM 1486 C C . PRO A 1 192 ? -9.097 13.115 8.604 1.00 92.81 192 PRO A C 1
ATOM 1488 O O . PRO A 1 192 ? -10.276 13.077 8.248 1.00 92.81 192 PRO A O 1
ATOM 1491 N N . THR A 1 193 ? -8.388 14.245 8.554 1.00 92.06 193 THR A N 1
ATOM 1492 C CA . THR A 1 193 ? -8.900 15.542 8.093 1.00 92.06 193 THR A CA 1
ATOM 1493 C C . THR A 1 193 ? -8.513 15.812 6.642 1.00 92.06 193 THR A C 1
ATOM 1495 O O . THR A 1 193 ? -9.348 16.246 5.847 1.00 92.06 193 THR A O 1
ATOM 1498 N N . PHE A 1 194 ? -7.254 15.557 6.284 1.00 91.81 194 PHE A N 1
ATOM 1499 C CA . PHE A 1 194 ? -6.659 15.913 4.993 1.00 91.81 194 PHE A CA 1
ATOM 1500 C C . PHE A 1 194 ? -6.405 14.704 4.081 1.00 91.81 194 PHE A C 1
ATOM 1502 O O . PHE A 1 194 ? -6.209 14.867 2.869 1.00 91.81 194 PHE A O 1
ATOM 1509 N N . GLY A 1 195 ? -6.416 13.486 4.622 1.00 92.19 195 GLY A N 1
ATOM 1510 C CA . GLY A 1 195 ? -6.212 12.240 3.882 1.00 92.19 195 GLY A CA 1
ATOM 1511 C C . GLY A 1 195 ? -4.779 12.012 3.402 1.00 92.19 195 GLY A C 1
ATOM 1512 O O . GLY A 1 195 ? -4.567 11.184 2.516 1.00 92.19 195 GLY A O 1
ATOM 1513 N N . SER A 1 196 ? -3.806 12.776 3.906 1.00 91.44 196 SER A N 1
ATOM 1514 C CA . SER A 1 196 ? -2.383 12.623 3.588 1.00 91.44 196 SER A CA 1
ATOM 1515 C C . SER A 1 196 ? -1.745 11.507 4.406 1.00 91.44 196 SER A C 1
ATOM 1517 O O . SER A 1 196 ? -2.046 11.356 5.586 1.00 91.44 196 SER A O 1
ATOM 1519 N N . ALA A 1 197 ? -0.824 10.771 3.789 1.00 92.31 197 ALA A N 1
ATOM 1520 C CA . ALA A 1 197 ? 0.033 9.823 4.489 1.00 92.31 197 ALA A CA 1
ATOM 1521 C C . ALA A 1 197 ? 0.950 10.521 5.511 1.00 92.31 197 ALA A C 1
ATOM 1523 O O . ALA A 1 197 ? 1.450 11.618 5.243 1.00 92.31 197 ALA A O 1
ATOM 1524 N N . SER A 1 198 ? 1.215 9.861 6.637 1.00 92.25 198 SER A N 1
ATOM 1525 C CA . SER A 1 198 ? 2.200 10.294 7.631 1.00 92.25 198 SER A CA 1
ATOM 1526 C C . SER A 1 198 ? 3.643 10.093 7.159 1.00 92.25 198 SER A C 1
ATOM 1528 O O . SER A 1 198 ? 3.923 9.299 6.249 1.00 92.25 198 SER A O 1
ATOM 1530 N N . GLN A 1 199 ? 4.589 10.779 7.804 1.00 88.06 199 GLN A N 1
ATOM 1531 C CA . GLN A 1 199 ? 6.013 10.577 7.543 1.00 88.06 199 GLN A CA 1
ATOM 1532 C C . GLN A 1 199 ? 6.452 9.174 7.979 1.00 88.06 199 GLN A C 1
ATOM 1534 O O . GLN A 1 199 ? 7.231 8.541 7.263 1.00 88.06 199 GLN A O 1
ATOM 1539 N N . CYS A 1 200 ? 5.916 8.655 9.090 1.00 91.88 200 CYS A N 1
ATOM 1540 C CA . CYS A 1 200 ? 6.084 7.263 9.508 1.00 91.88 200 CYS A CA 1
ATOM 1541 C C . CYS A 1 200 ? 5.763 6.258 8.403 1.00 91.88 200 CYS A C 1
ATOM 1543 O O . CYS A 1 200 ? 6.562 5.349 8.175 1.00 91.88 200 CYS A O 1
ATOM 1545 N N . LEU A 1 201 ? 4.636 6.424 7.698 1.00 94.69 201 LEU A N 1
ATOM 1546 C CA . LEU A 1 201 ? 4.248 5.509 6.623 1.00 94.69 201 LEU A CA 1
ATOM 1547 C C . LEU A 1 201 ? 5.259 5.537 5.470 1.00 94.69 201 LEU A C 1
ATOM 1549 O O . LEU A 1 201 ? 5.700 4.493 4.991 1.00 94.69 201 LEU A O 1
ATOM 1553 N N . LEU A 1 202 ? 5.662 6.731 5.038 1.00 91.12 202 LEU A N 1
ATOM 1554 C CA . LEU A 1 202 ? 6.666 6.878 3.986 1.00 91.12 202 LEU A CA 1
ATOM 1555 C C . LEU A 1 202 ? 8.008 6.247 4.387 1.00 91.12 202 LEU A 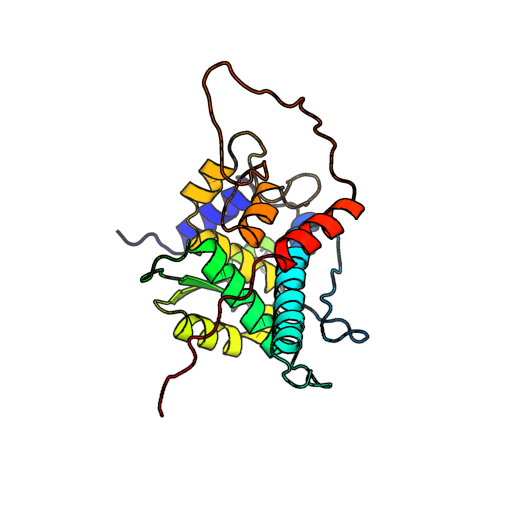C 1
ATOM 1557 O O . LEU A 1 202 ? 8.622 5.520 3.605 1.00 91.12 202 LEU A O 1
ATOM 1561 N N . ASN A 1 203 ? 8.461 6.517 5.611 1.00 90.12 203 ASN A N 1
ATOM 1562 C CA . ASN A 1 203 ? 9.730 6.008 6.122 1.00 90.12 203 ASN A CA 1
ATOM 1563 C C . ASN A 1 203 ? 9.712 4.489 6.271 1.00 90.12 203 ASN A C 1
ATOM 1565 O O . ASN A 1 203 ? 10.714 3.847 5.956 1.00 90.12 203 ASN A O 1
ATOM 1569 N N . LEU A 1 204 ? 8.580 3.912 6.674 1.00 92.69 204 LEU A N 1
ATOM 1570 C CA . LEU A 1 204 ? 8.390 2.469 6.712 1.00 92.69 204 LEU A CA 1
ATOM 1571 C C . LEU A 1 204 ? 8.632 1.855 5.329 1.00 92.69 204 LEU A C 1
ATOM 1573 O O . LEU A 1 204 ? 9.478 0.977 5.198 1.00 92.69 204 LEU A O 1
ATOM 1577 N N . LEU A 1 205 ? 7.967 2.371 4.294 1.00 93.88 205 LEU A N 1
ATOM 1578 C CA . LEU A 1 205 ? 8.052 1.819 2.937 1.00 93.88 205 LEU A CA 1
ATOM 1579 C C . LEU A 1 205 ? 9.441 1.960 2.303 1.00 93.88 205 LEU A C 1
ATOM 1581 O O . LEU A 1 205 ? 9.852 1.116 1.516 1.00 93.88 205 LEU A O 1
ATOM 1585 N N . ILE A 1 206 ? 10.172 3.026 2.634 1.00 89.06 206 ILE A N 1
ATOM 1586 C CA . ILE A 1 206 ? 11.500 3.289 2.064 1.00 89.06 206 ILE A CA 1
ATOM 1587 C C . ILE A 1 206 ? 12.610 2.623 2.885 1.00 89.06 206 ILE A C 1
ATOM 1589 O O . ILE A 1 206 ? 13.634 2.227 2.342 1.00 89.06 206 ILE A O 1
ATOM 1593 N N . THR A 1 207 ? 12.478 2.536 4.206 1.00 87.50 207 THR A N 1
ATOM 1594 C CA . THR A 1 207 ? 13.607 2.161 5.080 1.00 87.50 207 THR A CA 1
ATOM 1595 C C . THR A 1 207 ? 13.375 0.905 5.900 1.00 87.50 207 THR A C 1
ATOM 1597 O O . THR A 1 207 ? 14.323 0.431 6.528 1.00 87.50 207 THR A O 1
ATOM 1600 N N . GLY A 1 208 ? 12.148 0.382 5.910 1.00 89.75 208 GLY A N 1
ATOM 1601 C CA . GLY A 1 208 ? 11.748 -0.714 6.783 1.00 89.75 208 GLY A CA 1
ATOM 1602 C C . GLY A 1 208 ? 11.592 -0.277 8.235 1.00 89.75 208 GLY A C 1
ATOM 1603 O O . GLY A 1 208 ? 11.709 -1.103 9.126 1.00 89.75 208 GLY A O 1
ATOM 1604 N N . ARG A 1 209 ? 11.434 1.026 8.507 1.00 87.62 209 ARG A N 1
ATOM 1605 C CA . ARG A 1 209 ? 11.300 1.569 9.867 1.00 87.62 209 ARG A CA 1
ATOM 1606 C C . ARG A 1 209 ? 10.207 2.629 9.923 1.00 87.62 209 ARG A C 1
ATOM 1608 O O . ARG A 1 209 ? 10.323 3.673 9.283 1.00 87.62 209 ARG A O 1
ATOM 1615 N N . SER A 1 210 ? 9.185 2.395 10.742 1.00 88.31 210 SER A N 1
ATOM 1616 C CA . SER A 1 210 ? 8.208 3.426 11.111 1.00 88.31 210 SER A CA 1
ATOM 1617 C C . SER A 1 210 ? 8.857 4.413 12.089 1.00 88.31 210 SER A C 1
ATOM 1619 O O . SER A 1 210 ? 9.290 4.025 13.171 1.00 88.31 210 SER A O 1
ATOM 1621 N N . SER A 1 211 ? 9.004 5.678 11.693 1.00 86.12 211 SER A N 1
ATOM 1622 C CA . SER A 1 211 ? 9.564 6.749 12.531 1.00 86.12 211 SER A CA 1
ATOM 1623 C C . SER A 1 211 ? 9.188 8.121 11.959 1.00 86.12 211 SER A C 1
ATOM 1625 O O . SER A 1 211 ? 9.284 8.277 10.739 1.00 86.12 211 SER A O 1
ATOM 1627 N N . PRO A 1 212 ? 8.877 9.144 12.783 1.00 80.88 212 PRO A N 1
ATOM 1628 C CA . PRO A 1 212 ? 8.691 10.524 12.308 1.00 80.88 212 PRO A CA 1
ATOM 1629 C C . PRO A 1 212 ? 9.952 11.139 11.709 1.00 80.88 212 PRO A C 1
ATOM 1631 O O . PRO A 1 212 ? 9.936 12.215 11.106 1.00 80.88 212 PRO A O 1
ATOM 1634 N N . HIS A 1 213 ? 11.092 10.508 11.961 1.00 76.38 213 HIS A N 1
ATOM 1635 C CA . HIS A 1 213 ? 12.401 11.068 11.717 1.00 76.38 213 HIS A CA 1
ATOM 1636 C C . HIS A 1 213 ? 13.236 10.106 10.886 1.00 76.38 213 HIS A C 1
ATOM 1638 O O . HIS A 1 213 ? 13.326 8.911 11.176 1.00 76.38 213 HIS A O 1
ATOM 1644 N N . LEU A 1 214 ? 13.912 10.662 9.891 1.00 61.19 214 LEU A N 1
ATOM 1645 C CA . LEU A 1 214 ? 14.925 9.963 9.121 1.00 61.19 214 LEU A CA 1
ATOM 1646 C C . LEU A 1 214 ? 16.263 10.116 9.833 1.00 61.19 214 LEU A C 1
ATOM 1648 O O . LEU A 1 214 ? 16.967 11.104 9.641 1.00 61.19 214 LEU A O 1
ATOM 1652 N N . PHE A 1 215 ? 16.568 9.159 10.706 1.00 51.69 215 PHE A N 1
ATOM 1653 C CA . PHE A 1 215 ? 17.881 9.046 11.329 1.00 51.69 215 PHE A CA 1
ATOM 1654 C C . PHE A 1 215 ? 18.710 8.005 10.577 1.00 51.69 215 PHE A C 1
ATOM 1656 O O . PHE A 1 215 ? 18.267 6.879 10.360 1.00 51.69 215 PHE A O 1
ATOM 1663 N N . ASP A 1 216 ? 19.934 8.373 10.233 1.00 44.56 216 ASP A N 1
ATOM 1664 C CA . ASP A 1 216 ? 20.970 7.547 9.610 1.00 44.56 216 ASP A CA 1
ATOM 1665 C C . ASP A 1 216 ? 21.697 6.612 10.600 1.00 44.56 216 ASP A C 1
ATOM 1667 O O . ASP A 1 216 ? 22.762 6.088 10.297 1.00 44.56 216 ASP A O 1
ATOM 1671 N N . GLY A 1 217 ? 21.085 6.304 11.750 1.00 41.28 217 GLY A N 1
ATOM 1672 C CA . GLY A 1 217 ? 21.461 5.136 12.552 1.00 41.28 217 GLY A CA 1
ATOM 1673 C C . GLY A 1 217 ? 22.558 5.302 13.610 1.00 41.28 217 GLY A C 1
ATOM 1674 O O . GLY A 1 217 ? 22.937 4.288 14.178 1.00 41.28 217 GLY A O 1
ATOM 1675 N N . GLU A 1 218 ? 23.006 6.509 13.970 1.00 40.09 218 GLU A N 1
ATOM 1676 C CA . GLU A 1 218 ? 23.957 6.717 15.083 1.00 40.09 218 GLU A CA 1
ATOM 1677 C C . GLU A 1 218 ? 23.504 7.853 16.027 1.00 40.09 218 GLU A C 1
ATOM 1679 O O . GLU A 1 218 ? 23.160 8.957 15.598 1.00 40.09 218 GLU A O 1
ATOM 1684 N N . ARG A 1 219 ? 23.517 7.596 17.343 1.00 35.97 219 ARG A N 1
ATOM 1685 C CA . ARG A 1 219 ? 23.400 8.617 18.402 1.00 35.97 219 ARG A CA 1
ATOM 1686 C C . ARG A 1 219 ? 24.468 8.364 19.464 1.00 35.97 219 ARG A C 1
ATOM 1688 O O . ARG A 1 219 ? 24.323 7.455 20.276 1.00 35.97 219 ARG A O 1
ATOM 1695 N N . THR A 1 220 ? 25.461 9.242 19.549 1.00 32.09 220 THR A N 1
ATOM 1696 C CA . THR A 1 220 ? 26.351 9.328 20.715 1.00 32.09 220 THR A CA 1
ATOM 1697 C C . THR A 1 220 ? 25.753 10.305 21.726 1.00 32.09 220 THR A C 1
ATOM 1699 O O . THR A 1 220 ? 25.590 11.489 21.436 1.00 32.09 220 THR A O 1
ATOM 1702 N N . LEU A 1 221 ? 25.411 9.826 22.923 1.00 40.62 221 LEU A N 1
ATOM 1703 C CA . LEU A 1 221 ? 24.962 10.659 24.042 1.00 40.62 221 LEU A CA 1
ATOM 1704 C C . LEU A 1 221 ? 26.013 10.651 25.154 1.00 40.62 221 LEU A C 1
ATOM 1706 O O . LEU A 1 221 ? 25.999 9.782 26.018 1.00 40.62 221 LEU A O 1
ATOM 1710 N N . SER A 1 222 ? 26.893 11.652 25.155 1.00 43.12 222 SER A N 1
ATOM 1711 C CA . SER A 1 222 ? 27.702 12.027 26.324 1.00 43.12 222 SER A CA 1
ATOM 1712 C C . SER A 1 222 ? 28.401 13.368 26.086 1.00 43.12 222 SER A C 1
ATOM 1714 O O . SER A 1 222 ? 29.571 13.421 25.742 1.00 43.12 222 SER A O 1
ATOM 1716 N N . GLY A 1 223 ? 27.683 14.486 26.245 1.00 41.91 223 GLY A N 1
ATOM 1717 C CA . GLY A 1 223 ? 28.295 15.814 26.444 1.00 41.91 223 GLY A CA 1
ATOM 1718 C C . GLY A 1 223 ? 29.209 16.392 25.340 1.00 41.91 223 GLY A C 1
ATOM 1719 O O . GLY A 1 223 ? 29.689 17.507 25.520 1.00 41.91 223 GLY A O 1
ATOM 1720 N N . PHE A 1 224 ? 29.411 15.710 24.205 1.00 39.78 224 PHE A N 1
ATOM 1721 C CA . PHE A 1 224 ? 30.251 16.116 23.068 1.00 39.78 224 PHE A CA 1
ATOM 1722 C C . PHE A 1 224 ? 29.468 16.134 21.736 1.00 39.78 224 PHE A C 1
ATOM 1724 O O . PHE A 1 224 ? 28.506 15.393 21.565 1.00 39.78 224 PHE A O 1
ATOM 1731 N N . SER A 1 225 ? 29.898 17.032 20.832 1.00 32.41 225 SER A N 1
ATOM 1732 C CA . SER A 1 225 ? 29.380 17.365 19.485 1.00 32.41 225 SER A CA 1
ATOM 1733 C C . SER A 1 225 ? 27.855 17.472 19.330 1.00 32.41 225 SER A C 1
ATOM 1735 O O . SER A 1 225 ? 27.150 16.495 19.098 1.00 32.41 225 SER A O 1
ATOM 1737 N N . LYS A 1 226 ? 27.359 18.711 19.333 1.00 37.66 226 LYS A N 1
ATOM 1738 C CA . LYS A 1 226 ? 26.051 19.057 18.765 1.00 37.66 226 LYS A CA 1
ATOM 1739 C C . LYS A 1 226 ? 26.239 19.501 17.314 1.00 37.66 226 LYS A C 1
ATOM 1741 O O . LYS A 1 226 ? 27.118 20.331 17.080 1.00 37.66 226 LYS A O 1
ATOM 1746 N N . PRO A 1 227 ? 25.332 19.149 16.395 1.00 37.06 227 PRO A N 1
ATOM 1747 C CA . PRO A 1 227 ? 24.950 20.082 15.362 1.00 37.06 227 PRO A CA 1
ATOM 1748 C C . PRO A 1 227 ? 23.554 20.623 15.648 1.00 37.06 227 PRO A C 1
ATOM 1750 O O . PRO A 1 227 ? 22.659 19.961 16.174 1.00 37.06 227 PRO A O 1
ATOM 1753 N N . HIS A 1 228 ? 23.425 21.898 15.327 1.00 33.56 228 HIS A N 1
ATOM 1754 C CA . HIS A 1 228 ? 22.201 22.661 15.380 1.00 33.56 228 HIS A CA 1
ATOM 1755 C C . HIS A 1 228 ? 21.069 21.971 14.611 1.00 33.56 228 HIS A C 1
ATOM 1757 O O . HIS A 1 228 ? 21.232 21.528 13.476 1.00 33.56 228 HIS A O 1
ATOM 1763 N N . PHE A 1 229 ? 19.900 21.952 15.247 1.00 33.47 229 PHE A N 1
ATOM 1764 C CA . PHE A 1 229 ? 18.627 21.584 14.651 1.00 33.47 229 PHE A CA 1
ATOM 1765 C C . PHE A 1 229 ? 18.231 22.596 13.571 1.00 33.47 229 PHE A C 1
ATOM 1767 O O . PHE A 1 229 ? 18.109 23.788 13.849 1.00 33.47 229 PHE A O 1
ATOM 1774 N N . VAL A 1 230 ? 17.938 22.106 12.365 1.00 27.67 230 VAL A N 1
ATOM 1775 C CA . VAL A 1 230 ? 17.067 22.803 11.410 1.00 27.67 230 VAL A CA 1
ATOM 1776 C C . VAL A 1 230 ? 16.008 21.815 10.928 1.00 27.67 230 VAL A C 1
ATOM 1778 O O . VAL A 1 230 ? 16.213 21.059 9.981 1.00 27.67 230 VAL A O 1
ATOM 1781 N N . LEU A 1 231 ? 14.853 21.840 11.593 1.00 31.53 231 LEU A N 1
ATOM 1782 C CA . LEU A 1 231 ? 13.601 21.304 11.069 1.00 31.53 231 LEU A CA 1
ATOM 1783 C C . LEU A 1 231 ? 13.039 22.331 10.082 1.00 31.53 231 LEU A C 1
ATOM 1785 O O . LEU A 1 231 ? 12.603 23.412 10.472 1.00 31.53 231 LEU A O 1
ATOM 1789 N N . ARG A 1 232 ? 13.040 22.001 8.791 1.00 27.91 232 ARG A N 1
ATOM 1790 C CA . ARG A 1 232 ? 12.122 22.623 7.834 1.00 27.91 232 ARG A CA 1
ATOM 1791 C C . ARG A 1 232 ? 11.224 21.530 7.290 1.00 27.91 232 ARG A C 1
ATOM 1793 O O . ARG A 1 232 ? 11.736 20.541 6.775 1.00 27.91 232 ARG A O 1
ATOM 1800 N N . SER A 1 233 ? 9.916 21.752 7.411 1.00 32.72 233 SER A N 1
ATOM 1801 C CA . SER A 1 233 ? 8.881 21.077 6.627 1.00 32.72 233 SER A CA 1
ATOM 1802 C C . SER A 1 233 ? 9.358 20.947 5.178 1.00 32.72 233 SER A C 1
ATOM 1804 O O . SER A 1 233 ? 9.828 21.921 4.576 1.00 32.72 233 SER A O 1
ATOM 1806 N N . LEU A 1 234 ? 9.368 19.719 4.668 1.00 35.56 234 LEU A N 1
ATOM 1807 C CA . LEU A 1 234 ? 9.957 19.416 3.375 1.00 35.56 234 LEU A CA 1
ATOM 1808 C C . LEU A 1 234 ? 8.972 19.777 2.270 1.00 35.56 234 LEU A C 1
ATOM 1810 O O . LEU A 1 234 ? 7.932 19.148 2.110 1.00 35.56 234 LEU A O 1
ATOM 1814 N N . SER A 1 235 ? 9.331 20.789 1.485 1.00 29.17 235 SER A N 1
ATOM 1815 C CA . SER A 1 235 ? 8.663 21.080 0.224 1.00 29.17 235 SER A CA 1
ATOM 1816 C C . SER A 1 235 ? 8.845 19.916 -0.772 1.00 29.17 235 SER A C 1
ATOM 1818 O O . SER A 1 235 ? 9.822 19.162 -0.667 1.00 29.17 235 SER A O 1
ATOM 1820 N N . PRO A 1 236 ? 7.965 19.789 -1.786 1.00 38.06 236 PRO A N 1
ATOM 1821 C CA . PRO A 1 236 ? 7.973 18.698 -2.773 1.00 38.06 236 PRO A CA 1
ATOM 1822 C C . PRO A 1 236 ? 9.335 18.421 -3.442 1.00 38.06 236 PRO A C 1
ATOM 1824 O O . PRO A 1 236 ? 9.613 17.307 -3.873 1.00 38.06 236 PRO A O 1
ATOM 1827 N N . LEU A 1 237 ? 10.230 19.412 -3.487 1.00 29.58 237 LEU A N 1
ATOM 1828 C CA . LEU A 1 237 ? 11.574 19.302 -4.060 1.00 29.58 237 LEU A CA 1
ATOM 1829 C C . LEU A 1 237 ? 12.532 18.388 -3.280 1.00 29.58 237 LEU A C 1
ATOM 1831 O O . LEU A 1 237 ? 13.448 17.841 -3.890 1.00 29.58 237 LEU A O 1
ATOM 1835 N N . ARG A 1 238 ? 12.350 18.176 -1.969 1.00 36.66 238 ARG A N 1
ATOM 1836 C CA . ARG A 1 238 ? 13.255 17.309 -1.183 1.00 36.66 238 ARG A CA 1
ATOM 1837 C C . ARG A 1 238 ? 12.911 15.819 -1.272 1.00 36.66 238 ARG A C 1
ATOM 1839 O O . ARG A 1 238 ? 13.781 15.002 -0.974 1.00 36.66 238 ARG A O 1
ATOM 1846 N N . TYR A 1 239 ? 11.735 15.465 -1.801 1.00 41.47 239 TYR A N 1
ATOM 1847 C CA . TYR A 1 239 ? 11.440 14.093 -2.231 1.00 41.47 239 TYR A CA 1
ATOM 1848 C C . TYR A 1 239 ? 12.432 13.625 -3.300 1.00 41.47 239 TYR A C 1
ATOM 1850 O O . TYR A 1 239 ? 12.883 12.491 -3.234 1.00 41.47 239 TYR A O 1
ATOM 1858 N N . ARG A 1 240 ? 12.890 14.510 -4.204 1.00 34.56 240 ARG A N 1
ATOM 1859 C CA . ARG A 1 240 ? 13.963 14.185 -5.165 1.00 34.56 240 ARG A CA 1
ATOM 1860 C C . ARG A 1 240 ? 15.296 13.840 -4.494 1.00 34.56 240 ARG A C 1
ATOM 1862 O O . ARG A 1 240 ? 16.021 13.005 -5.018 1.00 34.56 240 ARG A O 1
ATOM 1869 N N . CYS A 1 241 ? 15.633 14.452 -3.356 1.00 32.22 241 CYS A N 1
ATOM 1870 C CA . CYS A 1 241 ? 16.858 14.116 -2.619 1.00 32.22 241 CYS A CA 1
ATOM 1871 C C . CYS A 1 241 ? 16.732 12.780 -1.878 1.00 32.22 241 CYS A C 1
ATOM 1873 O O . CYS A 1 241 ? 17.688 12.013 -1.869 1.00 32.22 241 CYS A O 1
ATOM 1875 N N . PHE A 1 242 ? 15.560 12.478 -1.310 1.00 40.94 242 PHE A N 1
ATOM 1876 C CA . PHE A 1 242 ? 15.285 11.167 -0.710 1.00 40.94 242 PHE A CA 1
ATOM 1877 C C . PHE A 1 242 ? 15.295 10.047 -1.743 1.00 40.94 242 PHE A C 1
ATOM 1879 O O . PHE A 1 242 ? 15.905 9.004 -1.531 1.00 40.94 242 PHE A O 1
ATOM 1886 N N . PHE A 1 243 ? 14.695 10.323 -2.896 1.00 38.34 243 PHE A N 1
ATOM 1887 C CA . PHE A 1 243 ? 14.760 9.494 -4.084 1.00 38.34 243 PHE A CA 1
ATOM 1888 C C . PHE A 1 243 ? 16.215 9.212 -4.487 1.00 38.34 243 PHE A C 1
ATOM 1890 O O . PHE A 1 243 ? 16.599 8.063 -4.669 1.00 38.34 243 PHE A O 1
ATOM 1897 N N . PHE A 1 244 ? 17.065 10.244 -4.516 1.00 35.16 244 PHE A N 1
ATOM 1898 C CA . PHE A 1 244 ? 18.498 10.087 -4.774 1.00 35.16 244 PHE A CA 1
ATOM 1899 C C . PHE A 1 244 ? 19.207 9.243 -3.701 1.00 35.16 244 PHE A C 1
ATOM 1901 O O . PHE A 1 244 ? 20.055 8.427 -4.040 1.00 35.16 244 PHE A O 1
ATOM 1908 N N . MET A 1 245 ? 18.847 9.391 -2.422 1.00 36.16 245 MET A N 1
ATOM 1909 C CA . MET A 1 245 ? 19.435 8.626 -1.315 1.00 36.16 245 MET A CA 1
ATOM 1910 C C . MET A 1 245 ? 19.027 7.140 -1.351 1.00 36.16 245 MET A C 1
ATOM 1912 O O . MET A 1 245 ? 19.855 6.263 -1.107 1.00 36.16 245 MET A O 1
ATOM 1916 N N . TYR A 1 246 ? 17.784 6.838 -1.733 1.00 39.00 246 TYR A N 1
ATOM 1917 C CA . TYR A 1 246 ? 17.305 5.466 -1.935 1.00 39.00 246 TYR A CA 1
ATOM 1918 C C . TYR A 1 246 ? 18.005 4.783 -3.120 1.00 39.00 246 TYR A C 1
ATOM 1920 O O . TYR A 1 246 ? 18.469 3.653 -2.992 1.00 39.00 246 TYR A O 1
ATOM 1928 N N . LEU A 1 247 ? 18.214 5.514 -4.224 1.00 39.47 247 LEU A N 1
ATOM 1929 C CA . LEU A 1 247 ? 19.009 5.054 -5.371 1.00 39.47 247 LEU A CA 1
ATOM 1930 C C . LEU A 1 247 ? 20.500 4.831 -5.053 1.00 39.47 247 LEU A C 1
ATOM 1932 O O . LEU A 1 247 ? 21.205 4.195 -5.837 1.00 39.47 247 LEU A O 1
ATOM 1936 N N . THR A 1 248 ? 21.007 5.360 -3.934 1.00 35.19 248 THR A N 1
ATOM 1937 C CA . THR A 1 248 ? 22.410 5.175 -3.526 1.00 35.19 248 THR A CA 1
ATOM 1938 C C . THR A 1 248 ? 22.664 3.945 -2.658 1.00 35.19 248 THR A C 1
ATOM 1940 O O . THR A 1 248 ? 23.836 3.650 -2.416 1.00 35.19 248 THR A O 1
ATOM 1943 N N . ARG A 1 249 ? 21.639 3.177 -2.241 1.00 39.62 249 ARG A N 1
ATOM 1944 C CA . ARG A 1 249 ? 21.898 1.834 -1.691 1.00 39.62 249 ARG A CA 1
ATOM 1945 C C . ARG A 1 249 ? 22.504 0.973 -2.811 1.00 39.62 249 ARG A C 1
ATOM 1947 O O . ARG A 1 249 ? 21.885 0.843 -3.867 1.00 39.62 249 ARG A O 1
ATOM 1954 N N . PRO A 1 250 ? 23.732 0.450 -2.656 1.00 40.38 250 PRO A N 1
ATOM 1955 C CA . PRO A 1 250 ? 24.324 -0.396 -3.681 1.00 40.38 250 PRO A CA 1
ATOM 1956 C C . PRO A 1 250 ? 23.460 -1.650 -3.835 1.00 40.38 250 PRO A C 1
ATOM 1958 O O . PRO A 1 250 ? 23.222 -2.336 -2.850 1.00 40.38 250 PRO A O 1
ATOM 1961 N N . CYS A 1 251 ? 22.987 -1.935 -5.054 1.00 41.72 251 CYS A N 1
ATOM 1962 C CA . CYS A 1 251 ? 22.445 -3.252 -5.384 1.00 41.72 251 CYS A CA 1
ATOM 1963 C C . CYS A 1 251 ? 23.508 -4.289 -5.009 1.00 41.72 251 CYS A C 1
ATOM 1965 O O . CYS A 1 251 ? 24.613 -4.264 -5.567 1.00 41.72 251 CYS A O 1
ATOM 1967 N N . ASP A 1 252 ? 23.216 -5.110 -4.001 1.00 41.88 252 ASP A N 1
ATOM 1968 C CA . ASP A 1 252 ? 24.149 -6.114 -3.517 1.00 41.88 252 ASP A CA 1
ATOM 1969 C C . ASP A 1 252 ? 24.540 -7.040 -4.670 1.00 41.88 252 ASP A C 1
ATOM 1971 O O . ASP A 1 252 ? 23.741 -7.397 -5.538 1.00 41.88 252 ASP A O 1
ATOM 1975 N N . LYS A 1 253 ? 25.832 -7.365 -4.731 1.00 39.44 253 LYS A N 1
ATOM 1976 C CA . LYS A 1 253 ? 26.386 -8.189 -5.801 1.00 39.44 253 LYS A CA 1
ATOM 1977 C C . LYS A 1 253 ? 25.735 -9.568 -5.739 1.00 39.44 253 LYS A C 1
ATOM 1979 O O . LYS A 1 253 ? 25.974 -10.305 -4.785 1.00 39.44 253 LYS A O 1
ATOM 1984 N N . ILE A 1 254 ? 25.007 -9.934 -6.795 1.00 35.53 254 ILE A N 1
ATOM 1985 C CA . ILE A 1 254 ? 24.662 -11.327 -7.095 1.00 35.53 254 ILE A CA 1
ATOM 1986 C C . ILE A 1 254 ? 25.962 -12.138 -6.958 1.00 35.53 254 ILE A C 1
ATOM 1988 O O . ILE A 1 254 ? 26.953 -11.780 -7.611 1.00 35.53 254 ILE A O 1
ATOM 1992 N N . PRO A 1 255 ? 26.030 -13.166 -6.092 1.00 32.34 255 PRO A N 1
ATOM 1993 C CA . PRO A 1 255 ? 27.236 -13.964 -5.965 1.00 32.34 255 PRO A CA 1
ATOM 1994 C C . PRO A 1 255 ? 27.521 -14.601 -7.323 1.00 32.34 255 PRO A C 1
ATOM 1996 O O . PRO A 1 255 ? 26.767 -15.441 -7.809 1.00 32.34 255 PRO A O 1
ATOM 1999 N N . ALA A 1 256 ? 28.606 -14.155 -7.958 1.00 34.47 256 ALA A N 1
ATOM 2000 C CA . ALA A 1 256 ? 29.100 -14.758 -9.178 1.00 34.47 256 ALA A CA 1
ATOM 2001 C C . ALA A 1 256 ? 29.366 -16.237 -8.886 1.00 34.47 256 ALA A C 1
ATOM 2003 O O . ALA A 1 256 ? 30.220 -16.572 -8.061 1.00 34.47 256 ALA A O 1
ATOM 2004 N N . ASN A 1 257 ? 28.596 -17.100 -9.543 1.00 36.72 257 ASN A N 1
ATOM 2005 C CA . ASN A 1 257 ? 28.772 -18.537 -9.507 1.00 36.72 257 ASN A CA 1
ATOM 2006 C C . ASN A 1 257 ? 30.191 -18.847 -10.008 1.00 36.72 257 ASN A C 1
ATOM 2008 O O . ASN A 1 257 ? 30.479 -18.736 -11.200 1.00 36.72 257 ASN A O 1
ATOM 2012 N N . LYS A 1 258 ? 31.111 -19.150 -9.087 1.00 41.53 258 LYS A N 1
ATOM 2013 C CA . LYS A 1 258 ? 32.450 -19.624 -9.433 1.00 41.53 258 LYS A CA 1
ATOM 2014 C C . LYS A 1 258 ? 32.340 -21.096 -9.800 1.00 41.53 258 LYS A C 1
ATOM 2016 O O . LYS A 1 258 ? 32.489 -21.948 -8.936 1.00 41.53 258 LYS A O 1
ATOM 2021 N N . ASN A 1 259 ? 32.112 -21.360 -11.080 1.00 41.19 259 ASN A N 1
ATOM 2022 C CA . ASN A 1 259 ? 32.438 -22.636 -11.703 1.00 41.19 259 ASN A CA 1
ATOM 2023 C C . ASN A 1 259 ? 33.336 -22.379 -12.916 1.00 41.19 259 ASN A C 1
ATOM 2025 O O . ASN A 1 259 ? 32.854 -22.164 -14.027 1.00 41.19 259 ASN A O 1
ATOM 2029 N N . SER A 1 260 ? 34.642 -22.396 -12.653 1.00 37.97 260 SER A N 1
ATOM 2030 C CA . SER A 1 260 ? 35.720 -22.782 -13.572 1.00 37.97 260 SER A CA 1
ATOM 2031 C C . SER A 1 260 ? 36.978 -23.033 -12.753 1.00 37.97 260 SER A C 1
ATOM 2033 O O . SER A 1 260 ? 37.382 -22.073 -12.052 1.00 37.97 260 SER A O 1
#

Organism: Schistocephalus solidus (NCBI:txid70667)

Sequence (260 aa):
MEISASVLVQHINSLVWGTGTPREDIFARWCQGFRFSSLEPTALCQETSGPCAVIAAVQAAILREVLCRRRVGLPIPTDFDSGELLVLSLIEIFETVSHGERNSTFFFFRWDGSFDEGAYSGGKTPFQEFVDGLKLVSLDSTDELQAIIMSLIPQIMSSYGLLCFLYSILLTHGLEDVKKGMVGETDTLIDPTFGSASQCLLNLLITGRSSPHLFDGERTLSGFSKPHFVLRSLSPLRYRCFFFMYLTRPCDKIPANKNS